Protein AF-A0A2P2IGP9-F1 (afdb_monomer)

Sequence (235 aa):
KHCANQIYVANHTSMIDFVLLQQVAPFAAIGQKHRGWVGWLQSNVFKSIGGIWFERAEAKDRSRTSEIIQKYIGKADEETNRLLVFPEGTCVNNRYCVQFKRGSFDIGATICPIAIKYNDIFVNAYWNSRERSFQRHIFDLMTSWALVANIYFLEPQEIRQGEDSIQFAQRVKDLICDAAEIQGVDWNGYLKYLRVKPRFVQHRQQVFAESILRGSSDARDDYYHYQCVIHPDQT

Foldseek 3Di:
DQDFQEEEEEAAQAPCVQVVVVVVFQEAEEAEQDDDPSNVCCVPPVVVSNYDYDYPVCVVVLVNVLVVVLVLSNPDDPPRHHYYYHQLNDHDFLAEGEQGHLSVLQNQGWYWYKAKHWDPVQPRRGDDVVPDPPVVSVVCQVPTPDTDMDMDTDDIDGADVPRDSRNRSVVSSVVNCVVRVHHYDHDRPCCVVDDDDVVVVVVVVVVVVVVVVVVVVPPPDDDDDDDDDDDDDDD

Structure (mmCIF, N/CA/C/O backbone):
data_AF-A0A2P2IGP9-F1
#
_entry.id   AF-A0A2P2IGP9-F1
#
loop_
_atom_site.group_PDB
_atom_site.id
_atom_site.type_symbol
_atom_site.label_atom_id
_atom_site.label_alt_id
_atom_site.label_comp_id
_atom_site.label_asym_id
_atom_site.label_entity_id
_atom_site.label_seq_id
_atom_site.pdbx_PDB_ins_code
_atom_site.Cartn_x
_atom_site.Cartn_y
_atom_site.Cartn_z
_atom_site.occupancy
_atom_site.B_iso_or_equiv
_atom_site.auth_seq_id
_atom_site.auth_comp_id
_atom_site.auth_asym_id
_atom_site.auth_atom_id
_atom_site.pdbx_PDB_model_num
ATOM 1 N N . LYS A 1 1 ? -20.177 4.783 4.023 1.00 49.78 1 LYS A N 1
ATOM 2 C CA . LYS A 1 1 ? -20.238 5.552 5.294 1.00 49.78 1 LYS A CA 1
ATOM 3 C C . LYS A 1 1 ? -18.900 5.379 6.007 1.00 49.78 1 LYS A C 1
ATOM 5 O O . LYS A 1 1 ? -18.324 4.311 5.858 1.00 49.78 1 LYS A O 1
ATOM 10 N N . HIS A 1 2 ? -18.358 6.415 6.652 1.00 63.25 2 HIS A N 1
ATOM 11 C CA . HIS A 1 2 ? -17.156 6.274 7.484 1.00 63.25 2 HIS A CA 1
ATOM 12 C C . HIS A 1 2 ? -17.561 5.513 8.749 1.00 63.25 2 HIS A C 1
ATOM 14 O O . HIS A 1 2 ? -18.482 5.948 9.434 1.00 63.25 2 HIS A O 1
ATOM 20 N N . CYS A 1 3 ? -16.967 4.348 8.993 1.00 67.06 3 CYS A N 1
ATOM 21 C CA . CYS A 1 3 ? -17.262 3.541 10.171 1.00 67.06 3 CYS A CA 1
ATOM 22 C C . CYS A 1 3 ? -16.027 3.519 11.068 1.00 67.06 3 CYS A C 1
ATOM 24 O O . CYS A 1 3 ? -14.900 3.445 10.575 1.00 67.06 3 CYS A O 1
ATOM 26 N N . ALA A 1 4 ? -16.246 3.568 12.380 1.00 73.44 4 ALA A N 1
ATOM 27 C CA . ALA A 1 4 ? -15.167 3.417 13.342 1.00 73.44 4 ALA A CA 1
ATOM 28 C C . ALA A 1 4 ? -14.498 2.037 13.216 1.00 73.44 4 ALA A C 1
ATOM 30 O O . ALA A 1 4 ? -15.111 1.086 12.730 1.00 73.44 4 ALA A O 1
ATOM 31 N N . ASN A 1 5 ? -13.245 1.935 13.671 1.00 84.88 5 ASN A N 1
ATOM 32 C CA . ASN A 1 5 ? -12.465 0.691 13.665 1.00 84.88 5 ASN A CA 1
ATOM 33 C C . ASN A 1 5 ? -12.156 0.103 12.265 1.00 84.88 5 ASN A C 1
ATOM 35 O O . ASN A 1 5 ? -12.051 -1.113 12.112 1.00 84.88 5 ASN A O 1
ATOM 39 N N . GLN A 1 6 ? -11.985 0.953 11.244 1.00 89.62 6 GLN A N 1
ATOM 40 C CA . GLN A 1 6 ? -11.587 0.533 9.893 1.00 89.62 6 GLN A CA 1
ATOM 41 C C . GLN A 1 6 ? -10.165 0.972 9.531 1.00 89.62 6 GLN A C 1
ATOM 43 O O . GLN A 1 6 ? -9.756 2.097 9.826 1.00 89.62 6 GLN A O 1
ATOM 48 N N . ILE A 1 7 ? -9.430 0.106 8.829 1.00 91.88 7 ILE A N 1
ATOM 49 C CA . ILE A 1 7 ? -8.115 0.416 8.251 1.00 91.88 7 ILE A CA 1
ATOM 50 C C . ILE A 1 7 ? -8.136 0.085 6.764 1.00 91.88 7 ILE A C 1
ATOM 52 O O . ILE A 1 7 ? -8.409 -1.047 6.377 1.00 91.88 7 ILE A O 1
ATOM 56 N N . TYR A 1 8 ? -7.794 1.056 5.926 1.00 93.56 8 TYR A N 1
ATOM 57 C CA . TYR A 1 8 ? -7.636 0.850 4.494 1.00 93.56 8 TYR A CA 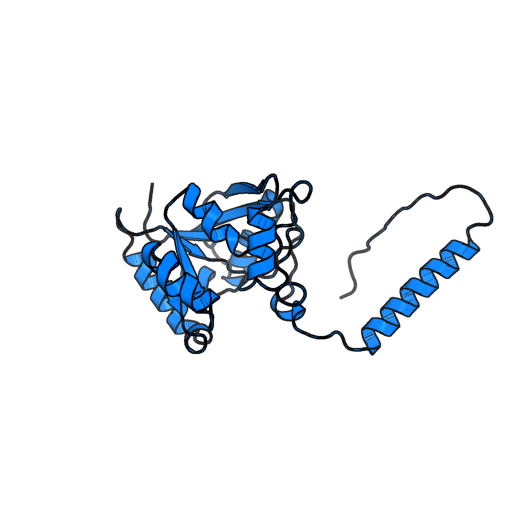1
ATOM 58 C C . TYR A 1 8 ? -6.223 0.366 4.204 1.00 93.56 8 TYR A C 1
ATOM 60 O O . TYR A 1 8 ? -5.245 0.926 4.701 1.00 93.56 8 TYR A O 1
ATOM 68 N N . VAL A 1 9 ? -6.118 -0.688 3.406 1.00 94.62 9 VAL A N 1
ATOM 69 C CA . VAL A 1 9 ? -4.851 -1.349 3.101 1.00 94.62 9 VAL A CA 1
ATOM 70 C C . VAL A 1 9 ? -4.676 -1.429 1.597 1.00 94.62 9 VAL A C 1
ATOM 72 O O . VAL A 1 9 ? -5.554 -1.955 0.927 1.00 94.62 9 VAL A O 1
ATOM 75 N N . ALA A 1 10 ? -3.545 -0.952 1.077 1.00 94.62 10 ALA A N 1
ATOM 76 C CA . ALA A 1 10 ? -3.253 -0.985 -0.355 1.00 94.62 10 ALA A CA 1
ATOM 77 C C . ALA A 1 10 ? -1.882 -1.594 -0.670 1.00 94.62 10 ALA A C 1
ATOM 79 O O . ALA A 1 10 ? -0.941 -1.445 0.119 1.00 94.62 10 ALA A O 1
ATOM 80 N N . ASN A 1 11 ? -1.748 -2.236 -1.837 1.00 93.50 11 ASN A N 1
ATOM 81 C CA . ASN A 1 11 ? -0.424 -2.532 -2.393 1.00 93.50 11 ASN A CA 1
ATOM 82 C C . ASN A 1 11 ? 0.314 -1.226 -2.726 1.00 93.50 11 ASN A C 1
ATOM 84 O O . ASN A 1 11 ? -0.311 -0.193 -2.976 1.00 93.50 11 ASN A O 1
ATOM 88 N N . HIS A 1 12 ? 1.647 -1.263 -2.696 1.00 89.62 12 HIS A N 1
ATOM 89 C CA . HIS A 1 12 ? 2.461 -0.053 -2.798 1.00 89.62 12 HIS A CA 1
ATOM 90 C C . HIS A 1 12 ? 3.452 -0.126 -3.954 1.00 89.62 12 HIS A C 1
ATOM 92 O O . HIS A 1 12 ? 4.496 -0.764 -3.851 1.00 89.62 12 HIS A O 1
ATOM 98 N N . THR A 1 13 ? 3.169 0.576 -5.047 1.00 84.56 13 THR A N 1
ATOM 99 C CA . THR A 1 13 ? 4.043 0.645 -6.221 1.00 84.56 13 THR A CA 1
ATOM 100 C C . THR A 1 13 ? 4.896 1.908 -6.267 1.00 84.56 13 THR A C 1
ATOM 102 O O . THR A 1 13 ? 6.045 1.872 -6.726 1.00 84.56 13 THR A O 1
ATOM 105 N N . SER A 1 14 ? 4.379 3.029 -5.768 1.00 80.81 14 SER A N 1
ATOM 106 C CA . SER A 1 14 ? 5.061 4.319 -5.843 1.00 80.81 14 SER A CA 1
ATOM 107 C C . SER A 1 14 ? 4.596 5.290 -4.767 1.00 80.81 14 SER A C 1
ATOM 109 O O . SER A 1 14 ? 3.492 5.207 -4.244 1.00 80.81 14 SER A O 1
ATOM 111 N N . MET A 1 15 ? 5.411 6.298 -4.460 1.00 74.94 15 MET A N 1
ATOM 112 C CA . MET A 1 15 ? 5.017 7.354 -3.515 1.00 74.94 15 MET A CA 1
ATOM 113 C C . MET A 1 15 ? 3.783 8.141 -3.991 1.00 74.94 15 MET A C 1
ATOM 115 O O . MET A 1 15 ? 3.115 8.769 -3.171 1.00 74.94 15 MET A O 1
ATOM 119 N N . ILE A 1 16 ? 3.478 8.111 -5.295 1.00 81.56 16 ILE A N 1
ATOM 120 C CA . ILE A 1 16 ? 2.283 8.751 -5.855 1.00 81.56 16 ILE A CA 1
ATOM 121 C C . ILE A 1 16 ? 0.990 7.985 -5.539 1.00 81.56 16 ILE A C 1
ATOM 123 O O . ILE A 1 16 ? -0.070 8.595 -5.605 1.00 81.56 16 ILE A O 1
ATOM 127 N N . ASP A 1 17 ? 1.055 6.719 -5.098 1.00 86.12 17 ASP A N 1
ATOM 128 C CA . ASP A 1 17 ? -0.127 5.933 -4.699 1.00 86.12 17 ASP A CA 1
ATOM 129 C C . ASP A 1 17 ? -0.962 6.682 -3.656 1.00 86.12 17 ASP A C 1
ATOM 131 O O . ASP A 1 17 ? -2.186 6.737 -3.738 1.00 86.12 17 ASP A O 1
ATOM 135 N N . PHE A 1 18 ? -0.287 7.325 -2.696 1.00 84.88 18 PHE A N 1
ATOM 136 C CA . PHE A 1 18 ? -0.950 8.151 -1.696 1.00 84.88 18 PHE A CA 1
ATOM 137 C C . PHE A 1 18 ? -1.697 9.320 -2.343 1.00 84.88 18 PHE A C 1
ATOM 139 O O . PHE A 1 18 ? -2.854 9.554 -2.021 1.00 84.88 18 PHE A O 1
ATOM 146 N N . VAL A 1 19 ? -1.061 10.031 -3.277 1.00 83.62 19 VAL A N 1
ATOM 147 C CA . VAL A 1 19 ? -1.669 11.175 -3.973 1.00 83.62 19 VAL A CA 1
ATOM 148 C C . VAL A 1 19 ? -2.866 10.733 -4.815 1.00 83.62 19 VAL A C 1
ATOM 150 O O . VAL A 1 19 ? -3.883 11.418 -4.809 1.00 83.62 19 VAL A O 1
ATOM 153 N N . LEU A 1 20 ? -2.775 9.583 -5.489 1.00 86.00 20 LEU A N 1
ATOM 154 C CA . LEU A 1 20 ? -3.879 9.017 -6.266 1.00 86.00 20 LEU A CA 1
ATOM 155 C C . LEU A 1 20 ? -5.085 8.697 -5.380 1.00 86.00 20 LEU A C 1
ATOM 157 O O . LEU A 1 20 ? -6.203 9.090 -5.698 1.00 86.00 20 LEU A O 1
ATOM 161 N N . LEU A 1 21 ? -4.867 8.045 -4.237 1.00 88.75 21 LEU A N 1
ATOM 162 C CA . LEU A 1 21 ? -5.959 7.703 -3.325 1.00 88.75 21 LEU A CA 1
ATOM 163 C C . LEU A 1 21 ? -6.612 8.940 -2.690 1.00 88.75 21 LEU A C 1
ATOM 165 O O . LEU A 1 21 ? -7.824 8.935 -2.474 1.00 88.75 21 LEU A O 1
ATOM 169 N N . GLN A 1 22 ? -5.856 10.023 -2.472 1.00 85.81 22 GLN A N 1
ATOM 170 C CA . GLN A 1 22 ? -6.408 11.295 -1.982 1.00 85.81 22 GLN A CA 1
ATOM 171 C C . GLN A 1 22 ? -7.405 11.949 -2.941 1.00 85.81 22 GLN A C 1
ATOM 173 O O . GLN A 1 22 ? -8.243 12.732 -2.502 1.00 85.81 22 GLN A O 1
ATOM 178 N N . GLN A 1 23 ? -7.341 11.641 -4.240 1.00 84.44 23 GLN A N 1
ATOM 179 C CA . GLN A 1 23 ? -8.322 12.145 -5.205 1.00 84.44 23 GLN A CA 1
ATOM 180 C C . GLN A 1 23 ? -9.696 11.487 -5.033 1.00 84.44 23 GLN A C 1
ATOM 182 O O . GLN A 1 23 ? -10.698 12.050 -5.467 1.00 84.44 23 GLN A O 1
ATOM 187 N N . VAL A 1 24 ? -9.749 10.310 -4.400 1.00 85.94 24 VAL A N 1
ATOM 188 C CA . VAL A 1 24 ? -10.990 9.559 -4.178 1.00 85.94 24 VAL A CA 1
ATOM 189 C C . VAL A 1 24 ? -11.594 9.879 -2.814 1.00 85.94 24 VAL A C 1
ATOM 191 O O . VAL A 1 24 ? -12.800 10.093 -2.703 1.00 85.94 24 VAL A O 1
ATOM 194 N N . ALA A 1 25 ? -10.774 9.900 -1.762 1.00 83.75 25 ALA A N 1
ATOM 195 C CA . ALA A 1 25 ? -11.222 10.199 -0.407 1.00 83.75 25 ALA A CA 1
ATOM 196 C C . ALA A 1 25 ? -10.074 10.751 0.452 1.00 83.75 25 ALA A C 1
ATOM 198 O O . ALA A 1 25 ? -8.918 10.403 0.214 1.00 83.75 25 ALA A O 1
ATOM 199 N N . PRO A 1 26 ? -10.374 11.551 1.492 1.00 85.31 26 PRO A N 1
ATOM 200 C CA . PRO A 1 26 ? -9.355 12.027 2.414 1.00 85.31 26 PRO A CA 1
ATOM 201 C C . PRO A 1 26 ? -8.829 10.874 3.278 1.00 85.31 26 PRO A C 1
ATOM 203 O O . PRO A 1 26 ? -9.564 10.284 4.083 1.00 85.31 26 PRO A O 1
ATOM 206 N N . PHE A 1 27 ? -7.542 10.566 3.116 1.00 87.31 27 PHE A N 1
ATOM 207 C CA . PHE A 1 27 ? -6.840 9.540 3.887 1.00 87.31 27 PHE A CA 1
ATOM 208 C C . PHE A 1 27 ? -5.776 10.143 4.811 1.00 87.31 27 PHE A C 1
ATOM 210 O O . PHE A 1 27 ? -5.046 11.058 4.447 1.00 87.31 27 PHE A O 1
ATOM 217 N N . ALA A 1 28 ? -5.618 9.580 6.000 1.00 86.75 28 ALA A N 1
ATOM 218 C CA . ALA A 1 28 ? -4.424 9.738 6.813 1.00 86.75 28 ALA A CA 1
ATOM 219 C C . ALA A 1 28 ? -3.501 8.553 6.533 1.00 86.75 28 ALA A C 1
ATOM 221 O O . ALA A 1 28 ? -3.891 7.410 6.747 1.00 86.75 28 ALA A O 1
ATOM 222 N N . ALA A 1 29 ? -2.283 8.796 6.053 1.00 82.62 29 ALA A N 1
ATOM 223 C CA . ALA A 1 29 ? -1.303 7.727 5.869 1.00 82.62 29 ALA A CA 1
ATOM 224 C C . ALA A 1 29 ? -0.333 7.644 7.044 1.00 82.62 29 ALA A C 1
ATOM 226 O O . ALA A 1 29 ? 0.098 8.666 7.581 1.00 82.62 29 ALA A O 1
ATOM 227 N N . ILE A 1 30 ? 0.060 6.417 7.381 1.00 78.00 30 ILE A N 1
ATOM 228 C CA . ILE A 1 30 ? 1.183 6.154 8.278 1.00 78.00 30 ILE A CA 1
ATOM 229 C C . ILE A 1 30 ? 2.448 5.963 7.457 1.00 78.00 30 ILE A C 1
ATOM 231 O O . ILE A 1 30 ? 2.508 5.112 6.571 1.00 78.00 30 ILE A O 1
ATOM 235 N N . GLY A 1 31 ? 3.484 6.732 7.782 1.00 73.12 31 GLY A N 1
ATOM 236 C CA . GLY A 1 31 ? 4.757 6.633 7.087 1.00 73.12 31 GLY A CA 1
ATOM 237 C C . GLY A 1 31 ? 5.951 6.950 7.967 1.00 73.12 31 GLY A C 1
ATOM 238 O O . GLY A 1 31 ? 5.866 7.668 8.964 1.00 73.12 31 GLY A O 1
ATOM 239 N N . GLN A 1 32 ? 7.106 6.426 7.569 1.00 71.81 32 GLN A N 1
ATOM 240 C CA . GLN A 1 32 ? 8.368 6.801 8.185 1.00 71.81 32 GLN A CA 1
ATOM 241 C C . GLN A 1 32 ? 8.792 8.181 7.669 1.00 71.81 32 GLN A C 1
ATOM 243 O O . GLN A 1 32 ? 8.788 8.437 6.464 1.00 71.81 32 GLN A O 1
ATOM 248 N N . LYS A 1 33 ? 9.220 9.068 8.566 1.00 69.06 33 LYS A N 1
ATOM 249 C CA . LYS A 1 33 ? 9.789 10.360 8.190 1.00 69.06 33 LYS A CA 1
ATOM 250 C C . LYS A 1 33 ? 11.099 10.142 7.433 1.00 69.06 33 LYS A C 1
ATOM 252 O O . LYS A 1 33 ? 12.030 9.489 7.927 1.00 69.06 33 LYS A O 1
ATOM 257 N N . HIS A 1 34 ? 11.180 10.692 6.226 1.00 68.75 34 HIS A N 1
ATOM 258 C CA . HIS A 1 34 ? 12.409 10.697 5.441 1.00 68.75 34 HIS A CA 1
ATOM 259 C C . HIS A 1 34 ? 13.263 11.917 5.814 1.00 68.75 34 HIS A C 1
ATOM 261 O O . HIS A 1 34 ? 12.749 12.954 6.224 1.00 68.75 34 HIS A O 1
ATOM 267 N N . ARG A 1 35 ? 14.592 11.802 5.697 1.00 64.94 35 ARG A N 1
ATOM 268 C CA . ARG A 1 35 ? 15.508 12.948 5.858 1.00 64.94 35 ARG A CA 1
ATOM 269 C C . ARG A 1 35 ? 15.748 13.619 4.502 1.00 64.94 35 ARG A C 1
ATOM 271 O O . ARG A 1 35 ? 15.587 12.990 3.458 1.00 64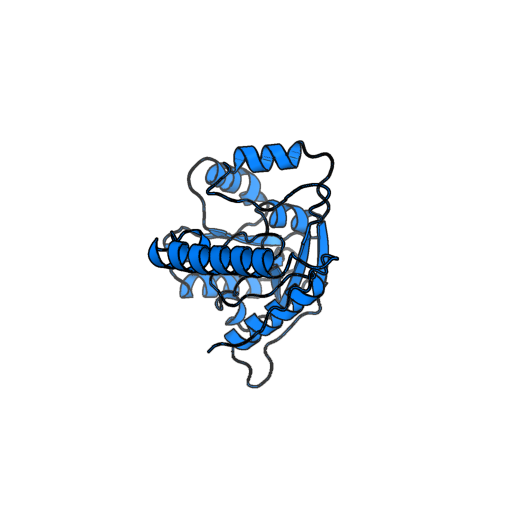.94 35 ARG A O 1
ATOM 278 N N . GLY A 1 36 ? 16.166 14.881 4.526 1.00 71.62 36 GLY A N 1
ATOM 279 C CA . GLY A 1 36 ? 16.431 15.667 3.319 1.00 71.62 36 GLY A CA 1
ATOM 280 C C . GLY A 1 36 ? 15.159 16.246 2.697 1.00 71.62 36 GLY A C 1
ATOM 281 O O . GLY A 1 36 ? 14.149 16.424 3.376 1.00 71.62 36 GLY A O 1
ATOM 282 N N . TRP A 1 37 ? 15.206 16.542 1.399 1.00 66.00 37 TRP A N 1
ATOM 283 C CA . TRP A 1 37 ? 14.137 17.263 0.700 1.00 66.00 37 TRP A CA 1
ATOM 284 C C . TRP A 1 37 ? 12.785 16.521 0.696 1.00 66.00 37 TRP A C 1
ATOM 286 O O . TRP A 1 37 ? 11.742 17.161 0.754 1.00 66.00 37 TRP A O 1
ATOM 296 N N . VAL A 1 38 ? 12.784 15.180 0.712 1.00 68.19 38 VAL A N 1
ATOM 297 C CA . VAL A 1 38 ? 11.553 14.374 0.852 1.00 68.19 38 VAL A CA 1
ATOM 298 C C . VAL A 1 38 ? 10.907 14.606 2.216 1.00 68.19 38 VAL A C 1
ATOM 300 O O . VAL A 1 38 ? 9.696 14.762 2.306 1.00 68.19 38 VAL A O 1
ATOM 303 N N . GLY A 1 39 ? 11.719 14.710 3.271 1.00 70.19 39 GLY A N 1
ATOM 304 C CA . GLY A 1 39 ? 11.251 15.085 4.604 1.00 70.19 39 GLY A CA 1
ATOM 305 C C . GLY A 1 39 ? 10.709 16.510 4.665 1.00 70.19 39 GLY A C 1
ATOM 306 O O . GLY A 1 39 ? 9.741 16.767 5.378 1.00 70.19 39 GLY A O 1
ATOM 307 N N . TRP A 1 40 ? 11.300 17.432 3.899 1.00 71.94 40 TRP A N 1
ATOM 308 C CA . TRP A 1 40 ? 10.788 18.797 3.749 1.00 71.94 40 TRP A CA 1
ATOM 309 C C . TRP A 1 40 ? 9.432 18.810 3.029 1.00 71.94 40 TRP A C 1
ATOM 311 O O . TRP A 1 40 ? 8.498 19.437 3.522 1.00 71.94 40 TRP A O 1
ATOM 321 N N . LEU A 1 41 ? 9.280 18.052 1.936 1.00 68.31 41 LEU A N 1
ATOM 322 C CA . LEU A 1 41 ? 8.005 17.899 1.228 1.00 68.31 41 LEU A CA 1
ATOM 323 C C . LEU A 1 41 ? 6.945 17.267 2.143 1.00 68.31 41 LEU A C 1
ATOM 325 O O . LEU A 1 41 ? 5.827 17.762 2.234 1.00 68.31 41 LEU A O 1
ATOM 329 N N . GLN A 1 42 ? 7.318 16.236 2.907 1.00 70.06 42 GLN A N 1
ATOM 330 C CA . GLN A 1 42 ? 6.454 15.632 3.925 1.00 70.06 42 GLN A CA 1
ATOM 331 C C . GLN A 1 42 ? 6.016 16.615 5.003 1.00 70.06 42 GLN A C 1
ATOM 333 O O . GLN A 1 42 ? 4.843 16.649 5.367 1.00 70.06 42 GLN A O 1
ATOM 338 N N . SER A 1 43 ? 6.938 17.441 5.487 1.00 67.06 43 SER A N 1
ATOM 339 C CA . SER A 1 43 ? 6.661 18.356 6.593 1.00 67.06 43 SER A CA 1
ATOM 340 C C . SER A 1 43 ? 5.845 19.581 6.174 1.00 67.06 43 SER A C 1
ATOM 342 O O . SER A 1 43 ? 5.139 20.125 7.018 1.00 67.06 43 SER A O 1
ATOM 344 N N . ASN A 1 44 ? 5.924 20.007 4.908 1.00 65.06 44 ASN A N 1
ATOM 345 C CA . ASN A 1 44 ? 5.245 21.214 4.421 1.00 65.06 44 ASN A CA 1
ATOM 346 C C . ASN A 1 44 ? 3.999 20.928 3.574 1.00 65.06 44 ASN A C 1
ATOM 348 O O . ASN A 1 44 ? 3.051 21.700 3.630 1.00 65.06 44 ASN A O 1
ATOM 352 N N . VAL A 1 45 ? 3.982 19.833 2.809 1.00 64.12 45 VAL A N 1
ATOM 353 C CA . VAL A 1 45 ? 2.860 19.478 1.923 1.00 64.12 45 VAL A CA 1
ATOM 354 C C . VAL A 1 45 ? 1.989 18.409 2.571 1.00 64.12 45 VAL A C 1
ATOM 356 O O . VAL A 1 45 ? 0.785 18.593 2.712 1.00 64.12 45 VAL A O 1
ATOM 359 N N . PHE A 1 46 ? 2.585 17.312 3.048 1.00 63.75 46 PHE A N 1
ATOM 360 C CA . PHE A 1 46 ? 1.806 16.190 3.589 1.00 63.75 46 PHE A CA 1
ATOM 361 C C . PHE A 1 46 ? 1.321 16.381 5.035 1.00 63.75 46 PHE A C 1
ATOM 363 O O . PHE A 1 46 ? 0.458 15.632 5.496 1.00 63.75 46 PHE A O 1
ATOM 370 N N . LYS A 1 47 ? 1.815 17.400 5.748 1.00 63.22 47 LYS A N 1
ATOM 371 C CA . LYS A 1 47 ? 1.329 17.753 7.092 1.00 63.22 47 LYS A CA 1
ATOM 372 C C . LYS A 1 47 ? -0.114 18.269 7.066 1.00 63.22 47 LYS A C 1
ATOM 374 O O . LYS A 1 47 ? -0.869 17.983 7.987 1.00 63.22 47 LYS A O 1
ATOM 379 N N . SER A 1 48 ? -0.512 18.937 5.984 1.00 60.31 48 SER A N 1
ATOM 380 C CA . SER A 1 48 ? -1.881 19.429 5.775 1.00 60.31 48 SER A CA 1
ATOM 381 C C . SER A 1 48 ? -2.863 18.331 5.348 1.00 60.31 48 SER A C 1
ATOM 383 O O . SER A 1 48 ? -4.066 18.552 5.364 1.00 60.31 48 SER A O 1
ATOM 385 N N . ILE A 1 49 ? -2.360 17.147 4.979 1.00 61.91 49 ILE A N 1
ATOM 386 C CA . ILE A 1 49 ? -3.151 16.026 4.439 1.00 61.91 49 ILE A CA 1
ATOM 387 C C . ILE A 1 49 ? -3.452 14.984 5.548 1.00 61.91 49 ILE A C 1
ATOM 389 O O . ILE A 1 49 ? -4.045 13.939 5.313 1.00 61.91 49 ILE A O 1
ATOM 393 N N . GLY A 1 50 ? -3.067 15.263 6.801 1.00 63.78 50 GLY A N 1
ATOM 394 C CA . GLY A 1 50 ? -3.360 14.390 7.946 1.00 63.78 50 GLY A CA 1
ATOM 395 C C . GLY A 1 50 ? -2.443 13.168 8.067 1.00 63.78 50 GLY A C 1
ATOM 396 O O . GLY A 1 50 ? -2.825 12.174 8.676 1.00 63.78 50 GLY A O 1
ATOM 397 N N . GLY A 1 51 ? -1.236 13.210 7.492 1.00 68.12 51 GLY A N 1
ATOM 398 C CA . GLY A 1 51 ? -0.264 12.120 7.623 1.00 68.12 51 GLY A CA 1
ATOM 399 C C . GLY A 1 51 ? 0.256 11.952 9.058 1.00 68.12 51 GLY A C 1
ATOM 400 O O . GLY A 1 51 ? 0.696 12.918 9.686 1.00 68.12 51 GLY A O 1
ATOM 401 N N . ILE A 1 52 ? 0.257 10.714 9.552 1.00 71.31 52 ILE A N 1
ATOM 402 C CA . ILE A 1 52 ? 0.854 10.321 10.832 1.00 71.31 52 ILE A CA 1
ATOM 403 C C . ILE A 1 52 ? 2.289 9.860 10.545 1.00 71.31 52 ILE A C 1
ATOM 405 O O . ILE A 1 52 ? 2.528 8.777 10.005 1.00 71.31 52 ILE A O 1
ATOM 409 N N . TRP A 1 53 ? 3.263 10.705 10.880 1.00 69.81 53 TRP A N 1
ATOM 410 C CA . TRP A 1 53 ? 4.672 10.469 10.556 1.00 69.81 53 TRP A CA 1
ATOM 411 C C . TRP A 1 53 ? 5.453 9.985 11.773 1.00 69.81 53 TRP A C 1
ATOM 413 O O . TRP A 1 53 ? 5.523 10.682 12.781 1.00 69.81 53 TRP A O 1
ATOM 423 N N . PHE A 1 54 ? 6.104 8.832 11.640 1.00 64.12 54 PHE A N 1
ATOM 424 C CA . PHE A 1 54 ? 6.942 8.242 12.684 1.00 64.12 54 PHE A CA 1
ATOM 425 C C . PHE A 1 54 ? 8.420 8.506 12.423 1.00 64.12 54 PHE A C 1
ATOM 427 O O . PHE A 1 54 ? 8.887 8.462 11.277 1.00 64.12 54 PHE A O 1
ATOM 434 N N . GLU A 1 55 ? 9.202 8.721 13.477 1.00 62.19 55 GLU A N 1
ATOM 435 C CA . GLU A 1 55 ? 10.654 8.735 13.330 1.00 62.19 55 GLU A CA 1
ATOM 436 C C . GLU A 1 55 ? 11.202 7.335 13.039 1.00 62.19 55 GLU A C 1
ATOM 438 O O . GLU A 1 55 ? 10.634 6.321 13.428 1.00 62.19 55 GLU A O 1
ATOM 443 N N . ARG A 1 56 ? 12.361 7.250 12.375 1.00 57.12 56 ARG A N 1
ATOM 444 C CA . ARG A 1 56 ? 12.988 5.961 12.024 1.00 57.12 56 ARG A CA 1
ATOM 445 C C . ARG A 1 56 ? 13.311 5.088 13.245 1.00 57.12 56 ARG A C 1
ATOM 447 O O . ARG A 1 56 ? 13.392 3.870 13.105 1.00 57.12 56 ARG A O 1
ATOM 454 N N . ALA A 1 57 ? 13.536 5.707 14.405 1.00 54.56 57 ALA A N 1
ATOM 455 C CA . ALA A 1 57 ? 13.740 5.011 15.673 1.00 54.56 57 ALA A CA 1
ATOM 456 C C . ALA A 1 57 ? 12.422 4.433 16.214 1.00 54.56 57 ALA A C 1
ATOM 458 O O . ALA A 1 57 ? 12.385 3.263 16.579 1.00 54.56 57 ALA A O 1
ATOM 459 N N . GLU A 1 58 ? 11.337 5.209 16.168 1.00 54.06 58 GLU A N 1
ATOM 460 C CA . GLU A 1 58 ? 9.997 4.786 16.596 1.00 54.06 58 GLU A CA 1
ATOM 461 C C . GLU A 1 58 ? 9.367 3.771 15.635 1.00 54.06 58 GLU A C 1
ATOM 463 O O . GLU A 1 58 ? 8.683 2.858 16.071 1.00 54.06 58 GLU A O 1
ATOM 468 N N . ALA A 1 59 ? 9.665 3.845 14.334 1.00 56.81 59 ALA A N 1
ATOM 469 C CA . ALA A 1 59 ? 9.189 2.886 13.335 1.00 56.81 59 ALA A CA 1
ATOM 470 C C . ALA A 1 59 ? 9.736 1.458 13.544 1.00 56.81 59 ALA A C 1
ATOM 472 O O . ALA A 1 59 ? 9.222 0.501 12.964 1.00 56.81 59 ALA A O 1
ATOM 473 N N . LYS A 1 60 ? 10.794 1.292 14.353 1.00 61.41 60 LYS A N 1
ATOM 474 C CA . LYS A 1 60 ? 11.262 -0.032 14.795 1.00 61.41 60 LYS A CA 1
ATOM 475 C C . LYS A 1 60 ? 10.445 -0.573 15.971 1.00 61.41 60 LYS A C 1
ATOM 477 O O . LYS A 1 60 ? 10.407 -1.789 16.154 1.00 61.41 60 LYS A O 1
ATOM 482 N N . ASP A 1 61 ? 9.800 0.305 16.732 1.00 64.56 61 ASP A N 1
ATOM 483 C CA . ASP A 1 61 ? 8.942 -0.034 17.860 1.00 64.56 61 ASP A CA 1
ATOM 484 C C . ASP A 1 61 ? 7.523 -0.347 17.358 1.00 64.56 61 ASP A C 1
ATOM 486 O O . ASP A 1 61 ? 6.659 0.518 17.171 1.00 64.56 61 ASP A O 1
ATOM 490 N N . ARG A 1 62 ? 7.308 -1.635 17.071 1.00 66.06 62 ARG A N 1
ATOM 491 C CA . ARG A 1 62 ? 6.041 -2.149 16.532 1.00 66.06 62 ARG A CA 1
ATOM 492 C C . ARG A 1 62 ? 4.879 -1.911 17.497 1.00 66.06 62 ARG A C 1
ATOM 494 O O . ARG A 1 62 ? 3.807 -1.523 17.049 1.00 66.06 62 ARG A O 1
ATOM 501 N N . SER A 1 63 ? 5.117 -2.090 18.795 1.00 70.31 63 SER A N 1
ATOM 502 C CA . SER A 1 63 ? 4.153 -1.882 19.884 1.00 70.31 63 SER A CA 1
ATOM 503 C C . SER A 1 63 ? 3.580 -0.468 19.858 1.00 70.31 63 SER A C 1
ATOM 505 O O . SER A 1 63 ? 2.367 -0.281 19.788 1.00 70.31 63 SER A O 1
ATOM 507 N N . ARG A 1 64 ? 4.459 0.535 19.796 1.00 73.88 64 ARG A N 1
ATOM 508 C CA . ARG A 1 64 ? 4.058 1.945 19.785 1.00 73.88 64 ARG A CA 1
ATOM 509 C C . ARG A 1 64 ? 3.271 2.334 18.533 1.00 73.88 64 ARG A C 1
ATOM 511 O O . ARG A 1 64 ? 2.329 3.121 18.611 1.00 73.88 64 ARG A O 1
ATOM 518 N N . THR A 1 65 ? 3.630 1.766 17.381 1.00 74.06 65 THR A N 1
ATOM 519 C CA . THR A 1 65 ? 2.899 1.989 16.123 1.00 74.06 65 THR A CA 1
ATOM 520 C C . THR A 1 65 ? 1.478 1.422 16.206 1.00 74.06 65 THR A C 1
ATOM 522 O O . THR A 1 65 ? 0.526 2.117 15.854 1.00 74.06 65 THR A O 1
ATOM 525 N N . SER A 1 66 ? 1.318 0.202 16.732 1.00 78.94 66 SER A N 1
ATOM 526 C CA . SER A 1 66 ? 0.005 -0.427 16.921 1.00 78.94 66 SER A CA 1
ATOM 527 C C . SER A 1 66 ? -0.879 0.345 17.903 1.00 78.94 66 SER A C 1
ATOM 529 O O . SER A 1 66 ? -2.055 0.553 17.618 1.00 78.94 66 SER A O 1
ATOM 531 N N . GLU A 1 67 ? -0.323 0.845 19.011 1.00 81.31 67 GLU A N 1
ATOM 532 C CA . GLU A 1 67 ? -1.069 1.681 19.964 1.00 81.31 67 GLU A CA 1
ATOM 533 C C . GLU A 1 67 ? -1.579 2.983 19.336 1.00 81.31 67 GLU A C 1
ATOM 535 O O . GLU A 1 67 ? -2.699 3.417 19.610 1.00 81.31 67 GLU A O 1
ATOM 540 N N . ILE A 1 68 ? -0.764 3.631 18.501 1.00 79.94 68 ILE A N 1
ATOM 541 C CA . ILE A 1 68 ? -1.159 4.869 17.819 1.00 79.94 68 ILE A CA 1
ATOM 542 C C . ILE A 1 68 ? -2.255 4.588 16.797 1.00 79.94 68 ILE A C 1
ATOM 544 O O . ILE A 1 68 ? -3.227 5.340 16.745 1.00 79.94 68 ILE A O 1
ATOM 548 N N . ILE A 1 69 ? -2.141 3.494 16.041 1.00 83.19 69 ILE A N 1
ATOM 549 C CA . ILE A 1 69 ? -3.195 3.057 15.122 1.00 83.19 69 ILE A CA 1
ATOM 550 C C . ILE A 1 69 ? -4.495 2.806 15.889 1.00 83.19 69 ILE A C 1
ATOM 552 O O . ILE A 1 69 ? -5.518 3.371 15.516 1.00 83.19 69 ILE A O 1
ATOM 556 N N . GLN A 1 70 ? -4.455 2.041 16.986 1.00 84.81 70 GLN A N 1
ATOM 557 C CA . GLN A 1 70 ? -5.625 1.766 17.832 1.00 84.81 70 GLN A CA 1
ATOM 558 C C . GLN A 1 70 ? -6.277 3.047 18.358 1.00 84.81 70 GLN A C 1
ATOM 560 O O . GLN A 1 70 ? -7.491 3.224 18.261 1.00 84.81 70 GLN A O 1
ATOM 565 N N . LYS A 1 71 ? -5.471 3.981 18.874 1.00 83.50 71 LYS A N 1
ATOM 566 C CA . LYS A 1 71 ? -5.964 5.282 19.347 1.00 83.50 71 LYS A CA 1
ATOM 567 C C . LYS A 1 71 ? -6.562 6.120 18.220 1.00 83.50 71 LYS A C 1
ATOM 569 O O . LYS A 1 71 ? -7.487 6.880 18.482 1.00 83.50 71 LYS A O 1
ATOM 574 N N . TYR A 1 72 ? -6.030 6.021 17.003 1.00 83.50 72 TYR A N 1
ATOM 575 C CA . TYR A 1 72 ? -6.524 6.764 15.848 1.00 83.50 72 TYR A CA 1
ATOM 576 C C . TYR A 1 72 ? -7.867 6.213 15.361 1.00 83.50 72 TYR A C 1
ATOM 578 O O . TYR A 1 72 ? -8.839 6.956 15.275 1.00 83.50 72 TYR A O 1
ATOM 586 N N . ILE A 1 73 ? -7.958 4.901 15.129 1.00 83.44 73 ILE A N 1
ATOM 587 C CA . ILE A 1 73 ? -9.189 4.260 14.639 1.00 83.44 73 ILE A CA 1
ATOM 588 C C . ILE A 1 73 ? -10.319 4.269 15.677 1.00 83.44 73 ILE A C 1
ATOM 590 O O . ILE A 1 73 ? -11.490 4.260 15.303 1.00 83.44 73 ILE A O 1
ATOM 594 N N . GLY A 1 74 ? -9.981 4.309 16.972 1.00 78.62 74 GLY A N 1
ATOM 595 C CA . GLY A 1 74 ? -10.947 4.426 18.067 1.00 78.62 74 GLY A CA 1
ATOM 596 C C . GLY A 1 74 ? -11.533 5.831 18.237 1.00 78.62 74 GLY A C 1
ATOM 597 O O . GLY A 1 74 ? -12.539 5.988 18.920 1.00 78.62 74 GLY A O 1
ATOM 598 N N . LYS A 1 75 ? -10.925 6.849 17.614 1.00 72.38 75 LYS A N 1
ATOM 599 C CA . LYS A 1 75 ? -11.406 8.241 17.603 1.00 72.38 75 LYS A CA 1
ATOM 600 C C . LYS A 1 75 ? -12.181 8.606 16.339 1.00 72.38 75 LYS A C 1
ATOM 602 O O . LYS A 1 75 ? -12.502 9.771 16.166 1.00 72.38 75 LYS A O 1
ATOM 607 N N . ALA A 1 76 ? -12.437 7.641 15.459 1.00 65.00 76 ALA A N 1
ATOM 608 C CA . ALA A 1 76 ? -13.059 7.882 14.166 1.00 65.00 76 ALA A CA 1
ATOM 609 C C . ALA A 1 76 ? -14.466 8.495 14.317 1.00 65.00 76 ALA A C 1
ATOM 611 O O . ALA A 1 76 ? -15.447 7.788 14.542 1.00 65.00 76 ALA A O 1
ATOM 612 N N . ASP A 1 77 ? -14.536 9.816 14.183 1.00 66.75 77 ASP A N 1
ATOM 613 C CA . ASP A 1 77 ? -15.745 10.611 13.981 1.00 66.75 77 ASP A CA 1
ATOM 614 C C . ASP A 1 77 ? -15.926 10.926 12.480 1.00 66.75 77 ASP A C 1
ATOM 616 O O . ASP A 1 77 ? -15.206 10.399 11.625 1.00 66.75 77 ASP A O 1
ATOM 620 N N . GLU A 1 78 ? -16.926 11.735 12.122 1.00 62.66 78 GLU A N 1
ATOM 621 C CA . GLU A 1 78 ? -17.134 12.148 10.724 1.00 62.66 78 GLU A CA 1
ATOM 622 C C . GLU A 1 78 ? -16.029 13.085 10.197 1.00 62.66 78 GLU A C 1
ATOM 624 O O . GLU A 1 78 ? -15.853 13.178 8.982 1.00 62.66 78 GLU A O 1
ATOM 629 N N . GLU A 1 79 ? -15.262 13.732 11.081 1.00 66.56 79 GLU A N 1
ATOM 630 C CA . GLU A 1 79 ? -14.202 14.689 10.727 1.00 66.56 79 GLU A CA 1
ATOM 631 C C . GLU A 1 79 ? -12.808 14.042 10.617 1.00 66.56 79 GLU A C 1
ATOM 633 O O . GLU A 1 79 ? -11.895 14.603 10.007 1.00 66.56 79 GLU A O 1
ATOM 638 N N . THR A 1 80 ? -12.627 12.843 11.172 1.00 76.62 80 THR A N 1
ATOM 639 C CA . THR A 1 80 ? -11.361 12.111 11.141 1.00 76.62 80 THR A CA 1
ATOM 640 C C . THR A 1 80 ? -11.142 11.454 9.778 1.00 76.62 80 THR A C 1
ATOM 642 O O . THR A 1 80 ? -11.975 10.696 9.280 1.00 76.62 80 THR A O 1
ATOM 645 N N . ASN A 1 81 ? -9.974 11.697 9.178 1.00 82.75 81 ASN A N 1
ATOM 646 C CA . ASN A 1 81 ? -9.586 11.062 7.918 1.00 82.75 81 ASN A CA 1
ATOM 647 C C . ASN A 1 81 ? -9.484 9.533 8.054 1.00 82.75 81 ASN A C 1
ATOM 649 O O . ASN A 1 81 ? -9.089 8.990 9.085 1.00 82.75 81 ASN A O 1
ATOM 653 N N . ARG A 1 82 ? -9.760 8.818 6.960 1.00 87.88 82 ARG A N 1
ATOM 654 C CA . ARG A 1 82 ? -9.643 7.352 6.917 1.00 87.88 82 ARG A CA 1
ATOM 655 C C . ARG A 1 82 ? -8.187 6.933 7.050 1.00 87.88 82 ARG A C 1
ATOM 657 O O . ARG A 1 82 ? -7.342 7.450 6.325 1.00 87.88 82 ARG A O 1
ATOM 664 N N . LEU A 1 83 ? -7.880 5.961 7.902 1.00 89.44 83 LEU A N 1
ATOM 665 C CA . LEU A 1 83 ? -6.509 5.471 8.020 1.00 89.44 83 LEU A CA 1
ATOM 666 C C . LEU A 1 83 ? -6.128 4.601 6.815 1.00 89.44 83 LEU A C 1
ATOM 668 O O . LEU A 1 83 ? -6.781 3.594 6.559 1.00 89.44 83 LEU A O 1
ATOM 672 N N . LEU A 1 84 ? -5.048 4.959 6.123 1.00 90.81 84 LEU A N 1
ATOM 673 C CA . LEU A 1 84 ? -4.452 4.218 5.014 1.00 90.81 84 LEU A CA 1
ATOM 674 C C . LEU A 1 84 ? -3.076 3.674 5.410 1.00 90.81 84 LEU A C 1
ATOM 676 O O . LEU A 1 84 ? -2.196 4.408 5.873 1.00 90.81 84 LEU A O 1
ATOM 680 N N . VAL A 1 85 ? -2.873 2.381 5.180 1.00 90.88 85 VAL A N 1
ATOM 681 C CA . VAL A 1 85 ? -1.628 1.673 5.467 1.00 90.88 85 VAL A CA 1
ATOM 682 C C . VAL A 1 85 ? -1.157 0.930 4.222 1.00 90.88 85 VAL A C 1
ATOM 684 O O . VAL A 1 85 ? -1.921 0.231 3.564 1.00 90.88 85 VAL A O 1
ATOM 687 N N . PHE A 1 86 ? 0.138 1.040 3.936 1.00 91.44 86 PHE A N 1
ATOM 688 C CA . PHE A 1 86 ? 0.823 0.253 2.914 1.00 91.44 86 PHE A CA 1
ATOM 689 C C . PHE A 1 86 ? 1.635 -0.856 3.603 1.00 91.44 86 PHE A C 1
ATOM 691 O O . PHE A 1 86 ? 2.795 -0.636 3.975 1.00 91.44 86 PHE A O 1
ATOM 698 N N . PRO A 1 87 ? 1.051 -2.044 3.841 1.00 89.56 87 PRO A N 1
ATOM 699 C CA . PRO A 1 87 ? 1.641 -3.071 4.697 1.00 89.56 87 PRO A CA 1
ATOM 700 C C . PRO A 1 87 ? 2.889 -3.725 4.100 1.00 89.56 87 PRO A C 1
ATOM 702 O O . PRO A 1 87 ? 3.588 -4.431 4.820 1.00 89.56 87 PRO A O 1
ATOM 705 N N . GLU A 1 88 ? 3.219 -3.492 2.828 1.00 85.06 88 GLU A N 1
ATOM 706 C CA . GLU A 1 88 ? 4.496 -3.910 2.234 1.00 85.06 88 GLU A CA 1
ATOM 707 C C . GLU A 1 88 ? 5.700 -3.235 2.920 1.00 85.06 88 GLU A C 1
ATOM 709 O O . GLU A 1 88 ? 6.785 -3.817 3.039 1.00 85.06 88 GLU A O 1
ATOM 714 N N . GLY A 1 89 ? 5.518 -1.996 3.397 1.00 74.94 89 GLY A N 1
ATOM 715 C CA . GLY A 1 89 ? 6.566 -1.183 4.025 1.00 74.94 89 GLY A CA 1
ATOM 716 C C . GLY A 1 89 ? 7.651 -0.682 3.060 1.00 74.94 89 GLY A C 1
ATOM 717 O O . GLY A 1 89 ? 8.642 -0.088 3.487 1.00 74.94 89 GLY A O 1
ATOM 718 N N . THR A 1 90 ? 7.501 -0.924 1.758 1.00 75.00 90 THR A N 1
ATOM 719 C CA . THR A 1 90 ? 8.374 -0.418 0.696 1.00 75.00 90 THR A CA 1
ATOM 720 C C . THR A 1 90 ? 7.617 -0.403 -0.628 1.00 75.00 90 THR A C 1
ATOM 722 O O . THR A 1 90 ? 6.679 -1.171 -0.783 1.00 75.00 90 THR A O 1
ATOM 725 N N . CYS A 1 91 ? 8.030 0.433 -1.582 1.00 79.81 91 CYS A N 1
ATOM 726 C CA . CYS A 1 91 ? 7.483 0.375 -2.937 1.00 79.81 91 CYS A CA 1
ATOM 727 C C . CYS A 1 91 ? 7.988 -0.887 -3.654 1.00 79.81 91 CYS A C 1
ATOM 729 O O . CYS A 1 91 ? 9.201 -1.131 -3.689 1.00 79.81 91 CYS A O 1
ATOM 731 N N . VAL A 1 92 ? 7.103 -1.669 -4.250 1.00 78.75 92 VAL A N 1
ATOM 732 C CA . VAL A 1 92 ? 7.416 -2.834 -5.087 1.00 78.75 92 VAL A CA 1
ATOM 733 C C . VAL A 1 92 ? 6.987 -2.545 -6.520 1.00 78.75 92 VAL A C 1
ATOM 735 O O . VAL A 1 92 ? 6.268 -1.595 -6.789 1.00 78.75 92 VAL A O 1
ATOM 738 N N . ASN A 1 93 ? 7.517 -3.273 -7.494 1.00 81.38 93 ASN A N 1
ATOM 739 C CA . ASN A 1 93 ? 7.104 -3.048 -8.874 1.00 81.38 93 ASN A CA 1
ATOM 740 C C . ASN A 1 93 ? 5.629 -3.437 -9.093 1.00 81.38 93 ASN A C 1
ATOM 742 O O . ASN A 1 93 ? 5.050 -4.208 -8.338 1.00 81.38 93 ASN A O 1
ATOM 746 N N . ASN A 1 94 ? 5.045 -2.951 -10.183 1.00 86.00 94 ASN A N 1
ATOM 747 C CA . ASN A 1 94 ? 3.644 -3.167 -10.566 1.00 86.00 94 ASN A CA 1
ATOM 748 C C . ASN A 1 94 ? 3.316 -4.615 -11.032 1.00 86.00 94 ASN A C 1
ATOM 750 O O . ASN A 1 94 ? 2.308 -4.872 -11.696 1.00 86.00 94 ASN A O 1
ATOM 754 N N . ARG A 1 95 ? 4.210 -5.572 -10.750 1.00 84.94 95 ARG A N 1
ATOM 755 C CA . ARG A 1 95 ? 4.092 -6.984 -11.151 1.00 84.94 95 ARG A CA 1
ATOM 756 C C . ARG A 1 95 ? 3.983 -7.926 -9.966 1.00 84.94 95 ARG A C 1
ATOM 758 O O . ARG A 1 95 ? 3.378 -8.983 -10.113 1.00 84.94 95 ARG A O 1
ATOM 765 N N . TYR A 1 96 ? 4.564 -7.554 -8.828 1.00 87.56 96 TYR A N 1
ATOM 766 C CA . TYR A 1 96 ? 4.593 -8.392 -7.639 1.00 87.56 96 TYR A CA 1
ATOM 767 C C . TYR A 1 96 ? 4.034 -7.648 -6.432 1.00 87.56 96 TYR A C 1
ATOM 769 O O . TYR A 1 96 ? 4.266 -6.453 -6.278 1.00 87.56 96 TYR A O 1
ATOM 777 N N . CYS A 1 97 ? 3.382 -8.379 -5.534 1.00 88.62 97 CYS A N 1
ATOM 778 C CA . CYS A 1 97 ? 3.023 -7.889 -4.208 1.00 88.62 97 CYS A CA 1
ATOM 779 C C . CYS A 1 97 ? 3.770 -8.706 -3.154 1.00 88.62 97 CYS A C 1
ATOM 781 O O . CYS A 1 97 ? 3.630 -9.930 -3.087 1.00 88.62 97 CYS A O 1
ATOM 783 N N . VAL A 1 98 ? 4.612 -8.041 -2.363 1.00 90.62 98 VAL A N 1
ATOM 784 C CA . VAL A 1 98 ? 5.441 -8.710 -1.347 1.00 90.62 98 VAL A CA 1
ATOM 785 C C . VAL A 1 98 ? 4.658 -9.016 -0.080 1.00 90.62 98 VAL A C 1
ATOM 787 O O . VAL A 1 98 ? 3.558 -8.521 0.147 1.00 90.62 98 VAL A O 1
ATOM 790 N N . GLN A 1 99 ? 5.274 -9.802 0.799 1.00 89.00 99 GLN A N 1
ATOM 791 C CA . GLN A 1 99 ? 4.694 -10.152 2.085 1.00 89.00 99 GLN A CA 1
ATOM 792 C C . GLN A 1 99 ? 4.313 -8.913 2.918 1.00 89.00 99 GLN A C 1
ATOM 794 O O . GLN A 1 99 ? 5.158 -8.071 3.250 1.00 89.00 99 GLN A O 1
ATOM 799 N N . PHE A 1 100 ? 3.047 -8.864 3.327 1.00 91.25 100 PHE A N 1
ATOM 800 C CA . PHE A 1 100 ? 2.503 -7.840 4.211 1.00 91.25 100 PHE A CA 1
ATOM 801 C C . PHE A 1 100 ? 3.027 -7.978 5.642 1.00 91.25 100 PHE A C 1
ATOM 803 O O . PHE A 1 100 ? 3.165 -9.073 6.191 1.00 91.25 100 PHE A O 1
ATOM 810 N N . LYS A 1 101 ? 3.327 -6.845 6.283 1.00 85.44 101 LYS A N 1
ATOM 811 C CA . LYS A 1 101 ? 3.699 -6.809 7.699 1.00 85.44 101 LYS A CA 1
ATOM 812 C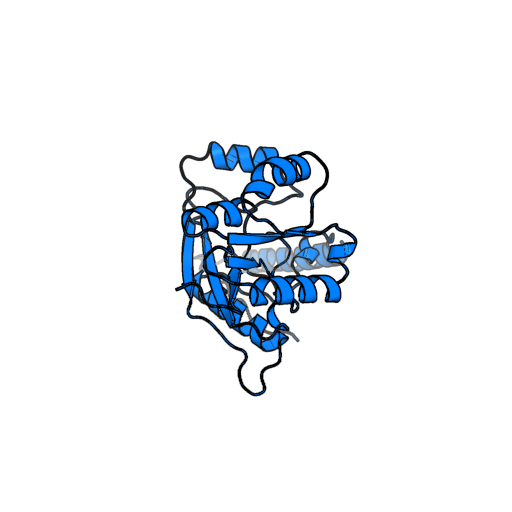 C . LYS A 1 101 ? 2.463 -7.044 8.570 1.00 85.44 101 LYS A C 1
ATOM 814 O O . LYS A 1 101 ? 1.473 -6.337 8.445 1.00 85.44 101 LYS A O 1
ATOM 819 N N . ARG A 1 102 ? 2.583 -7.959 9.539 1.00 83.69 102 ARG A N 1
ATOM 820 C CA . ARG A 1 102 ? 1.530 -8.322 10.512 1.00 83.69 102 ARG A CA 1
ATOM 821 C C . ARG A 1 102 ? 0.954 -7.141 11.311 1.00 83.69 102 ARG A C 1
ATOM 823 O O . ARG A 1 102 ? -0.186 -7.217 11.739 1.00 83.69 102 ARG A O 1
ATOM 830 N N . GLY A 1 103 ? 1.721 -6.066 11.524 1.00 82.06 103 GLY A N 1
ATOM 831 C CA . GLY A 1 103 ? 1.398 -5.014 12.502 1.00 82.06 103 GLY A CA 1
ATOM 832 C C . GLY A 1 103 ? -0.004 -4.406 12.370 1.00 82.06 103 GLY A C 1
ATOM 833 O O . GLY A 1 103 ? -0.678 -4.243 13.378 1.00 82.06 103 GLY A O 1
ATOM 834 N N . SER A 1 104 ? -0.469 -4.130 11.148 1.00 82.62 104 SER A N 1
ATOM 835 C CA . SER A 1 104 ? -1.810 -3.579 10.897 1.00 82.62 104 SER A CA 1
ATOM 836 C C . SER A 1 104 ? -2.944 -4.594 11.055 1.00 82.62 104 SER A C 1
ATOM 838 O O . SER A 1 104 ? -4.084 -4.199 11.263 1.00 82.62 104 SER A O 1
ATOM 840 N N . PHE A 1 105 ? -2.640 -5.889 10.959 1.00 89.31 105 PHE A N 1
ATOM 841 C CA . PHE A 1 105 ? -3.617 -6.982 10.982 1.00 89.31 105 PHE A CA 1
ATOM 842 C C . PHE A 1 105 ? -3.839 -7.552 12.389 1.00 89.31 105 PHE A C 1
ATOM 844 O O . PHE A 1 105 ? -4.820 -8.245 12.619 1.00 89.31 105 PHE A O 1
ATOM 851 N N . ASP A 1 106 ? -2.957 -7.233 13.339 1.00 87.50 106 ASP A N 1
ATOM 852 C CA . ASP A 1 106 ? -3.013 -7.711 14.731 1.00 87.50 106 ASP A CA 1
ATOM 853 C C . ASP A 1 106 ? -3.932 -6.865 15.631 1.00 87.50 106 ASP A C 1
ATOM 855 O O . ASP A 1 106 ? -4.087 -7.134 16.816 1.00 87.50 106 ASP A O 1
ATOM 859 N N . ILE A 1 107 ? -4.507 -5.795 15.081 1.00 85.38 107 ILE A N 1
ATOM 860 C CA . ILE A 1 107 ? -5.184 -4.738 15.841 1.00 85.38 107 ILE A CA 1
ATOM 861 C C . ILE A 1 107 ? -6.666 -5.060 16.103 1.00 85.38 107 ILE A C 1
ATOM 863 O O . ILE A 1 107 ? -7.282 -4.427 16.957 1.00 85.38 107 ILE A O 1
ATOM 867 N N . GLY A 1 108 ? -7.237 -6.048 15.405 1.00 86.25 108 GLY A N 1
ATOM 868 C CA . GLY A 1 108 ? -8.666 -6.377 15.501 1.00 86.25 108 GLY A CA 1
ATOM 869 C C . GLY A 1 108 ? -9.580 -5.355 14.809 1.00 86.25 108 GLY A C 1
ATOM 870 O O . GLY A 1 108 ? -10.751 -5.229 15.158 1.00 86.25 108 GLY A O 1
ATOM 871 N N . ALA A 1 109 ? -9.038 -4.601 13.853 1.00 90.25 109 ALA A N 1
ATOM 872 C CA . ALA A 1 109 ? -9.789 -3.667 13.023 1.00 90.25 109 ALA A CA 1
ATOM 873 C C . ALA A 1 109 ? -10.319 -4.350 11.756 1.00 90.25 109 ALA A C 1
ATOM 875 O O . ALA A 1 109 ? -9.691 -5.276 11.234 1.00 90.25 109 ALA A O 1
ATOM 876 N N . THR A 1 110 ? -11.432 -3.852 11.220 1.00 93.12 110 THR A N 1
ATOM 877 C CA . THR A 1 110 ? -11.928 -4.267 9.904 1.00 93.12 110 THR A CA 1
ATOM 878 C C . THR A 1 110 ? -10.994 -3.703 8.827 1.00 93.12 110 THR A C 1
ATOM 880 O O . THR A 1 110 ? -10.764 -2.492 8.756 1.00 93.12 110 THR A O 1
ATOM 883 N N . ILE A 1 111 ? -10.439 -4.569 7.981 1.00 95.06 111 ILE A N 1
ATOM 884 C CA . ILE A 1 111 ? -9.520 -4.174 6.910 1.00 95.06 111 ILE A CA 1
ATOM 885 C C . ILE A 1 111 ? -10.303 -3.938 5.624 1.00 95.06 111 ILE A C 1
ATOM 887 O O . ILE A 1 111 ? -10.972 -4.841 5.143 1.00 95.06 111 ILE A O 1
ATOM 891 N N . CYS A 1 112 ? -10.181 -2.753 5.035 1.00 94.88 112 CYS A N 1
ATOM 892 C CA . CYS A 1 112 ? -10.756 -2.403 3.738 1.00 94.88 112 CYS A CA 1
ATOM 893 C C . CYS A 1 112 ? -9.660 -2.493 2.662 1.00 94.88 112 CYS A C 1
ATOM 895 O O . CYS A 1 112 ? -8.832 -1.578 2.572 1.00 94.88 112 CYS A O 1
ATOM 897 N N . PRO A 1 113 ? -9.591 -3.576 1.869 1.00 96.31 113 PRO A N 1
ATOM 898 C CA . PRO A 1 113 ? -8.512 -3.751 0.909 1.00 96.31 113 PRO A CA 1
ATOM 899 C C . PRO A 1 113 ? -8.718 -2.858 -0.321 1.00 96.31 113 PRO A C 1
ATOM 901 O O . PRO A 1 113 ? -9.833 -2.696 -0.818 1.00 96.31 113 PRO A O 1
ATOM 904 N N . ILE A 1 114 ? -7.628 -2.299 -0.830 1.00 96.25 114 ILE A N 1
ATOM 905 C CA . ILE A 1 114 ? -7.577 -1.505 -2.053 1.00 96.25 114 ILE A CA 1
ATOM 906 C C . ILE A 1 114 ? -6.499 -2.108 -2.949 1.00 96.25 114 ILE A C 1
ATOM 908 O O . ILE A 1 114 ? -5.353 -2.262 -2.530 1.00 96.25 114 ILE A O 1
ATOM 912 N N . ALA A 1 115 ? -6.850 -2.424 -4.188 1.00 95.44 115 ALA A N 1
ATOM 913 C CA . ALA A 1 115 ? -5.898 -2.895 -5.180 1.00 95.44 115 ALA A CA 1
ATOM 914 C C . ALA A 1 115 ? -5.609 -1.788 -6.197 1.00 95.44 115 ALA A C 1
ATOM 916 O O . ALA A 1 115 ? -6.527 -1.176 -6.741 1.00 95.44 115 ALA A O 1
ATOM 917 N N . ILE A 1 116 ? -4.330 -1.520 -6.439 1.00 93.88 116 ILE A N 1
ATOM 918 C CA . ILE A 1 116 ? -3.845 -0.516 -7.385 1.00 93.88 116 ILE A CA 1
ATOM 919 C C . ILE A 1 116 ? -3.065 -1.238 -8.475 1.00 93.88 116 ILE A C 1
ATOM 921 O O . ILE A 1 116 ? -2.084 -1.928 -8.193 1.00 93.88 116 ILE A O 1
ATOM 925 N N . LYS A 1 117 ? -3.470 -1.036 -9.727 1.00 92.06 117 LYS A N 1
ATOM 926 C CA . LYS A 1 117 ? -2.771 -1.554 -10.901 1.00 92.06 117 LYS A CA 1
ATOM 927 C C . LYS A 1 117 ? -2.451 -0.422 -11.859 1.00 92.06 117 LYS A C 1
ATOM 929 O O . LYS A 1 117 ? -3.353 0.191 -12.425 1.00 92.06 117 LYS A O 1
ATOM 934 N N . TYR A 1 118 ? -1.167 -0.163 -12.073 1.00 89.25 118 TYR A N 1
ATOM 935 C CA . TYR A 1 118 ? -0.740 0.794 -13.090 1.00 89.25 118 TYR A CA 1
ATOM 936 C C . TYR A 1 118 ? -0.783 0.172 -14.482 1.00 89.25 118 TYR A C 1
ATOM 938 O O . TYR A 1 118 ? -0.578 -1.032 -14.651 1.00 89.25 118 TYR A O 1
ATOM 946 N N . ASN A 1 119 ? -1.016 1.004 -15.491 1.00 84.56 119 ASN A N 1
ATOM 947 C CA . ASN A 1 119 ? -0.836 0.608 -16.875 1.00 84.56 119 ASN A CA 1
ATOM 948 C C . ASN A 1 119 ? 0.574 0.996 -17.346 1.00 84.56 119 ASN A C 1
ATOM 950 O O . ASN A 1 119 ? 0.840 2.152 -17.686 1.00 84.56 119 ASN A O 1
ATOM 954 N N . ASP A 1 120 ? 1.459 -0.003 -17.390 1.00 79.38 120 ASP A N 1
ATOM 955 C CA . ASP A 1 120 ? 2.871 0.154 -17.760 1.00 79.38 120 ASP A CA 1
ATOM 956 C C . ASP A 1 120 ? 3.076 0.644 -19.212 1.00 79.38 120 ASP A C 1
ATOM 958 O O . ASP A 1 120 ? 4.187 1.042 -19.559 1.00 79.38 120 ASP A O 1
ATOM 962 N N . ILE A 1 121 ? 2.036 0.633 -20.063 1.00 75.25 121 ILE A N 1
ATOM 963 C CA . ILE A 1 121 ? 2.105 1.128 -21.451 1.00 75.25 121 ILE A CA 1
ATOM 964 C C . ILE A 1 121 ? 2.341 2.643 -21.483 1.00 75.25 121 ILE A C 1
ATOM 966 O O . ILE A 1 121 ? 3.068 3.132 -22.345 1.00 75.25 121 ILE A O 1
ATOM 970 N N . PHE A 1 122 ? 1.734 3.389 -20.554 1.00 68.00 122 PHE A N 1
ATOM 971 C CA . PHE A 1 122 ? 1.793 4.853 -20.557 1.00 68.00 122 PHE A CA 1
ATOM 972 C C . PHE A 1 122 ? 3.002 5.379 -19.787 1.00 68.00 122 PHE A C 1
ATOM 974 O O . PHE A 1 122 ? 3.697 6.276 -20.262 1.00 68.00 122 PHE A O 1
ATOM 981 N N . VAL A 1 123 ? 3.274 4.808 -18.611 1.00 70.12 123 VAL A N 1
ATOM 982 C CA . VAL A 1 123 ? 4.434 5.169 -17.796 1.00 70.12 123 VAL A CA 1
ATOM 983 C C . VAL A 1 123 ? 4.754 4.069 -16.790 1.00 70.12 123 VAL A C 1
ATOM 985 O O . VAL A 1 123 ? 3.868 3.476 -16.176 1.00 70.12 123 VAL A O 1
ATOM 988 N N . ASN A 1 124 ? 6.045 3.823 -16.570 1.00 69.94 124 ASN A N 1
ATOM 989 C CA . ASN A 1 124 ? 6.482 2.961 -15.48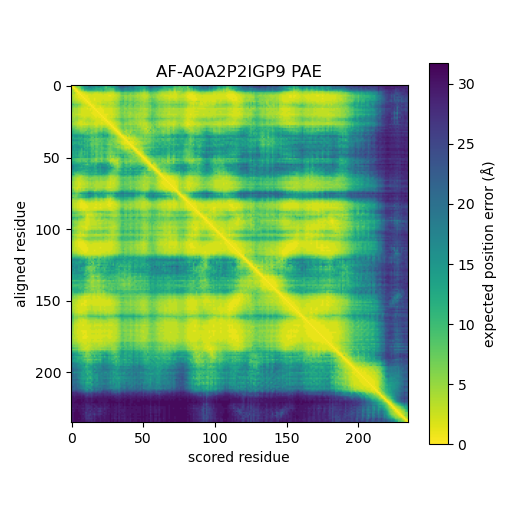2 1.00 69.94 124 ASN A CA 1
ATOM 990 C C . ASN A 1 124 ? 6.432 3.735 -14.156 1.00 69.94 124 ASN A C 1
ATOM 992 O O . ASN A 1 124 ? 7.329 4.523 -13.845 1.00 69.94 124 ASN A O 1
ATOM 996 N N . ALA A 1 125 ? 5.381 3.493 -13.376 1.00 66.50 125 ALA A N 1
ATOM 997 C CA . ALA A 1 125 ? 5.163 4.158 -12.096 1.00 66.50 125 ALA A CA 1
ATOM 998 C C . ALA A 1 125 ? 6.095 3.671 -10.974 1.00 66.50 125 ALA A C 1
ATOM 1000 O O . ALA A 1 125 ? 6.212 4.340 -9.950 1.00 66.50 125 ALA A O 1
ATOM 1001 N N . TYR A 1 126 ? 6.785 2.537 -11.144 1.00 70.94 126 TYR A N 1
ATOM 1002 C CA . TYR A 1 126 ? 7.625 1.969 -10.092 1.00 70.94 126 TYR A CA 1
ATOM 1003 C C . TYR A 1 126 ? 8.854 2.836 -9.795 1.00 70.94 126 TYR A C 1
ATOM 1005 O O . TYR A 1 126 ? 9.702 3.085 -10.659 1.00 70.94 126 TYR A O 1
ATOM 1013 N N . TRP A 1 127 ? 9.009 3.224 -8.527 1.00 63.75 127 TRP A N 1
ATOM 1014 C CA . TRP A 1 127 ? 10.195 3.941 -8.074 1.00 63.75 127 TRP A CA 1
ATOM 1015 C C . TRP A 1 127 ? 11.294 2.994 -7.575 1.00 63.75 127 TRP A C 1
ATOM 1017 O O . TRP A 1 127 ? 11.227 2.436 -6.476 1.00 63.75 127 TRP A O 1
ATOM 1027 N N . ASN A 1 128 ? 12.385 2.894 -8.340 1.00 69.25 128 ASN A N 1
ATOM 1028 C CA . ASN A 1 128 ? 13.613 2.243 -7.888 1.00 69.25 128 ASN A CA 1
ATOM 1029 C C . ASN A 1 128 ? 14.610 3.261 -7.314 1.00 69.25 128 ASN A C 1
ATOM 1031 O O . ASN A 1 128 ? 15.354 3.918 -8.0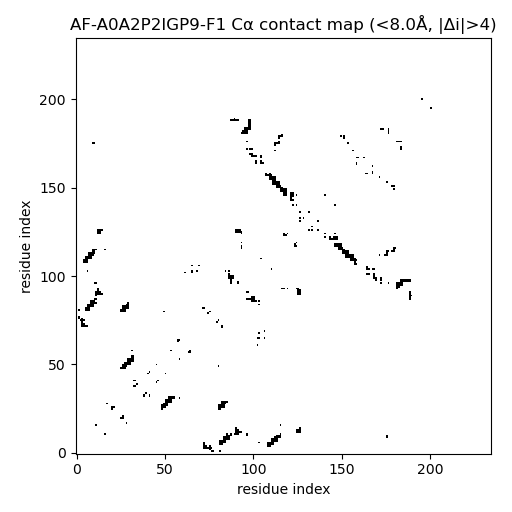47 1.00 69.25 128 ASN A O 1
ATOM 1035 N N . SER A 1 129 ? 14.694 3.325 -5.983 1.00 64.81 129 SER A N 1
ATOM 1036 C CA . SER A 1 129 ? 15.584 4.251 -5.272 1.00 64.81 129 SER A CA 1
ATOM 1037 C C . SER A 1 129 ? 17.084 4.014 -5.511 1.00 64.81 129 SER A C 1
ATOM 1039 O O . SER A 1 129 ? 17.888 4.854 -5.115 1.00 64.81 129 SER A O 1
ATOM 1041 N N . ARG A 1 130 ? 17.486 2.867 -6.084 1.00 63.56 130 ARG A N 1
ATOM 1042 C CA . ARG A 1 130 ? 18.893 2.553 -6.403 1.00 63.56 130 ARG A CA 1
ATOM 1043 C C . ARG A 1 130 ? 19.311 3.044 -7.786 1.00 63.56 130 ARG A C 1
ATOM 1045 O O . ARG A 1 130 ? 20.491 3.295 -7.994 1.00 63.56 130 ARG A O 1
ATOM 1052 N N . GLU A 1 131 ? 18.364 3.146 -8.710 1.00 66.12 131 GLU A N 1
ATOM 1053 C CA . GLU A 1 131 ? 18.628 3.499 -10.109 1.00 66.12 131 GLU A CA 1
ATOM 1054 C C . GLU A 1 131 ? 18.312 4.963 -10.399 1.00 66.12 131 GLU A C 1
ATOM 1056 O O . GLU A 1 131 ? 19.009 5.600 -11.187 1.00 66.12 131 GLU A O 1
ATOM 1061 N N . ARG A 1 132 ? 17.269 5.514 -9.765 1.00 65.50 132 ARG A N 1
ATOM 1062 C CA . ARG A 1 132 ? 16.824 6.889 -10.005 1.00 65.50 132 ARG A CA 1
ATOM 1063 C C . ARG A 1 132 ? 16.599 7.643 -8.704 1.00 65.50 132 ARG A C 1
ATOM 1065 O O . ARG A 1 132 ? 15.994 7.141 -7.752 1.00 65.50 132 ARG A O 1
ATOM 1072 N N . SER A 1 133 ? 17.041 8.901 -8.689 1.00 74.19 133 SER A N 1
ATOM 1073 C CA . SER A 1 133 ? 16.673 9.826 -7.622 1.00 74.19 133 SER A CA 1
ATOM 1074 C C . SER A 1 133 ? 15.158 10.035 -7.629 1.00 74.19 133 SER A C 1
ATOM 1076 O O . SER A 1 133 ? 14.520 10.056 -8.683 1.00 74.19 133 SER A O 1
ATOM 1078 N N . PHE A 1 134 ? 14.574 10.208 -6.444 1.00 70.69 134 PHE A N 1
ATOM 1079 C CA . PHE A 1 134 ? 13.135 10.437 -6.319 1.00 70.69 134 PHE A CA 1
ATOM 1080 C C . PHE A 1 134 ? 12.677 11.687 -7.097 1.00 70.69 134 PHE A C 1
ATOM 1082 O O . PHE A 1 134 ? 11.613 11.674 -7.698 1.00 70.69 134 PHE A O 1
ATOM 1089 N N . GLN A 1 135 ? 13.521 12.726 -7.180 1.00 71.38 135 GLN A N 1
ATOM 1090 C CA . GLN A 1 135 ? 13.229 13.951 -7.942 1.00 71.38 135 GLN A CA 1
ATOM 1091 C C . GLN A 1 135 ? 13.068 13.669 -9.430 1.00 71.38 135 GLN A C 1
ATOM 1093 O O . GLN A 1 135 ? 12.104 14.120 -10.036 1.00 71.38 135 GLN A O 1
ATOM 1098 N N . ARG A 1 136 ? 14.003 12.906 -10.009 1.00 76.44 136 ARG A N 1
ATOM 1099 C CA . ARG A 1 136 ? 13.936 12.546 -11.422 1.00 76.44 136 ARG A CA 1
ATOM 1100 C C . ARG A 1 136 ? 12.732 11.654 -11.696 1.00 76.44 136 ARG A C 1
ATOM 1102 O O . ARG A 1 136 ? 12.038 11.895 -12.664 1.00 76.44 136 ARG A O 1
ATOM 1109 N N . HIS A 1 137 ? 12.429 10.705 -10.811 1.00 75.94 137 HIS A N 1
ATOM 1110 C CA . HIS A 1 137 ? 11.233 9.875 -10.954 1.00 75.94 137 HIS A CA 1
ATOM 1111 C C . HIS A 1 137 ? 9.932 10.695 -10.928 1.00 75.94 137 HIS A C 1
ATOM 1113 O O . HIS A 1 137 ? 9.084 10.507 -11.790 1.00 75.94 137 HIS A O 1
ATOM 1119 N N . ILE A 1 138 ? 9.791 11.643 -9.994 1.00 75.81 138 ILE A N 1
ATOM 1120 C CA . ILE A 1 138 ? 8.631 12.544 -9.962 1.00 75.81 138 ILE A CA 1
ATOM 1121 C C . ILE A 1 138 ? 8.590 13.437 -11.205 1.00 75.81 138 ILE A C 1
ATOM 1123 O O . ILE A 1 138 ? 7.526 13.606 -11.783 1.00 75.81 138 ILE A O 1
ATOM 1127 N N . PHE A 1 139 ? 9.724 13.982 -11.646 1.00 77.62 139 PHE A N 1
ATOM 1128 C CA . PHE A 1 139 ? 9.777 14.784 -12.868 1.00 77.62 139 PHE A CA 1
ATOM 1129 C C . PHE A 1 139 ? 9.349 13.974 -14.097 1.00 77.62 139 PHE A C 1
ATOM 1131 O O . PHE A 1 139 ? 8.537 14.454 -14.882 1.00 77.62 139 PHE A O 1
ATOM 1138 N N . ASP A 1 140 ? 9.830 12.737 -14.230 1.00 77.12 140 ASP A N 1
ATOM 1139 C CA . ASP A 1 140 ? 9.445 11.828 -15.311 1.00 77.12 140 ASP A CA 1
ATOM 1140 C C . ASP A 1 140 ? 7.931 11.556 -15.269 1.00 77.12 140 ASP A C 1
ATOM 1142 O O . ASP A 1 140 ? 7.270 11.634 -16.297 1.00 77.12 140 ASP A O 1
ATOM 1146 N N . LEU A 1 141 ? 7.351 11.318 -14.085 1.00 78.69 141 LEU A N 1
ATOM 1147 C CA . LEU A 1 141 ? 5.901 11.145 -13.922 1.00 78.69 141 LEU A CA 1
ATOM 1148 C C . LEU A 1 141 ? 5.110 12.404 -14.305 1.00 78.69 141 LEU A C 1
ATOM 1150 O O . LEU A 1 141 ? 4.116 12.306 -15.014 1.00 78.69 141 LEU A O 1
ATOM 1154 N N . MET A 1 142 ? 5.560 13.583 -13.871 1.00 76.62 142 MET A N 1
ATOM 1155 C CA . MET A 1 142 ? 4.893 14.865 -14.138 1.00 76.62 142 MET A CA 1
ATOM 1156 C C . MET A 1 142 ? 5.014 15.317 -15.600 1.00 76.62 142 MET A C 1
ATOM 1158 O O . MET A 1 142 ? 4.206 16.117 -16.060 1.00 76.62 142 MET A O 1
ATOM 1162 N N . THR A 1 143 ? 6.030 14.832 -16.316 1.00 78.50 143 THR A N 1
ATOM 1163 C CA . THR A 1 143 ? 6.254 15.111 -17.746 1.00 78.50 143 THR A CA 1
ATOM 1164 C C . THR A 1 143 ? 5.794 13.978 -18.658 1.00 78.50 143 THR A C 1
ATOM 1166 O O . THR A 1 143 ? 5.860 14.106 -19.880 1.00 78.50 143 THR A O 1
ATOM 1169 N N . SER A 1 144 ? 5.300 12.879 -18.084 1.00 79.06 144 SER A N 1
ATOM 1170 C CA . SER A 1 144 ? 4.694 11.793 -18.845 1.00 79.06 144 SER A CA 1
ATOM 1171 C C . SER A 1 144 ? 3.340 12.226 -19.390 1.00 79.06 144 SER A C 1
ATOM 1173 O O . SER A 1 144 ? 2.586 12.941 -18.735 1.00 79.06 144 SER A O 1
ATOM 1175 N N . TRP A 1 145 ? 3.020 11.762 -20.597 1.00 77.19 145 TRP A N 1
ATOM 1176 C CA . TRP A 1 145 ? 1.773 12.110 -21.276 1.00 77.19 145 TRP A CA 1
ATOM 1177 C C . TRP A 1 145 ? 0.524 11.702 -20.479 1.00 77.19 145 TRP A C 1
ATOM 1179 O O . TRP A 1 145 ? -0.452 12.449 -20.443 1.00 77.19 145 TRP A O 1
ATOM 1189 N N . ALA A 1 146 ? 0.564 10.544 -19.817 1.00 81.62 146 ALA A N 1
ATOM 1190 C CA . ALA A 1 146 ? -0.493 10.089 -18.927 1.00 81.62 146 ALA A CA 1
ATOM 1191 C C . ALA A 1 146 ? 0.058 9.132 -17.863 1.00 81.62 146 ALA A C 1
ATOM 1193 O O . ALA A 1 146 ? 0.949 8.326 -18.130 1.00 81.62 146 ALA A O 1
ATOM 1194 N N . LEU A 1 147 ? -0.533 9.188 -16.670 1.00 83.12 147 LEU A N 1
ATOM 1195 C CA . LEU A 1 147 ? -0.408 8.168 -15.635 1.00 83.12 147 LEU A CA 1
ATOM 1196 C C . LEU A 1 147 ? -1.783 7.525 -15.470 1.00 83.12 147 LEU A C 1
ATOM 1198 O O . LEU A 1 147 ? -2.709 8.166 -14.980 1.00 83.12 147 LEU A O 1
ATOM 1202 N N . VAL A 1 148 ? -1.917 6.274 -15.903 1.00 86.19 148 VAL A N 1
ATOM 1203 C CA . VAL A 1 148 ? -3.181 5.533 -15.827 1.00 86.19 148 VAL A CA 1
ATOM 1204 C C . VAL A 1 148 ? -3.048 4.445 -14.770 1.00 86.19 148 VAL A C 1
ATOM 1206 O O . VAL A 1 148 ? -2.161 3.592 -14.860 1.00 86.19 148 VAL A O 1
ATOM 1209 N N . ALA A 1 149 ? -3.929 4.487 -13.775 1.00 90.00 149 ALA A N 1
ATOM 1210 C CA . ALA A 1 149 ? -4.009 3.503 -12.707 1.00 90.00 149 ALA A CA 1
ATOM 1211 C C . ALA A 1 149 ? -5.463 3.075 -12.494 1.00 90.00 149 ALA A C 1
ATOM 1213 O O . ALA A 1 149 ? -6.352 3.917 -12.378 1.00 90.00 149 ALA A O 1
ATOM 1214 N N . ASN A 1 150 ? -5.682 1.766 -12.410 1.00 91.19 150 ASN A N 1
ATOM 1215 C CA . ASN A 1 150 ? -6.952 1.182 -12.010 1.00 91.19 150 ASN A CA 1
ATOM 1216 C C . ASN A 1 150 ? -6.929 0.970 -10.497 1.00 91.19 150 ASN A C 1
ATOM 1218 O O . ASN A 1 150 ? -6.004 0.345 -9.972 1.00 91.19 150 ASN A O 1
ATOM 1222 N N . ILE A 1 151 ? -7.933 1.511 -9.809 1.00 93.88 151 ILE A N 1
ATOM 1223 C CA . ILE A 1 151 ? -8.083 1.403 -8.358 1.00 93.88 151 ILE A CA 1
ATOM 1224 C C . ILE A 1 151 ? -9.352 0.606 -8.071 1.00 93.88 151 ILE A C 1
ATOM 1226 O O . ILE A 1 151 ? -10.447 1.017 -8.453 1.00 93.88 151 ILE A O 1
ATOM 1230 N N . TYR A 1 152 ? -9.199 -0.512 -7.371 1.00 94.75 152 TYR A N 1
ATOM 1231 C CA . TYR A 1 152 ? -10.290 -1.389 -6.968 1.00 94.75 152 TYR A CA 1
ATOM 1232 C C . TYR A 1 152 ? -10.463 -1.317 -5.455 1.00 94.75 152 TYR A C 1
ATOM 1234 O O . TYR A 1 152 ? -9.547 -1.650 -4.705 1.00 94.75 152 TYR A O 1
ATOM 1242 N N . PHE A 1 153 ? -11.639 -0.893 -5.003 1.00 94.44 153 PHE A N 1
ATOM 1243 C CA . PHE A 1 153 ? -12.028 -0.969 -3.596 1.00 94.44 153 PHE A CA 1
ATOM 1244 C C . PHE A 1 153 ? -12.729 -2.305 -3.371 1.00 94.44 153 PHE A C 1
ATOM 1246 O O . PHE A 1 153 ? -13.760 -2.567 -3.987 1.00 94.44 153 PHE A O 1
ATOM 1253 N N . LEU A 1 154 ? -12.144 -3.156 -2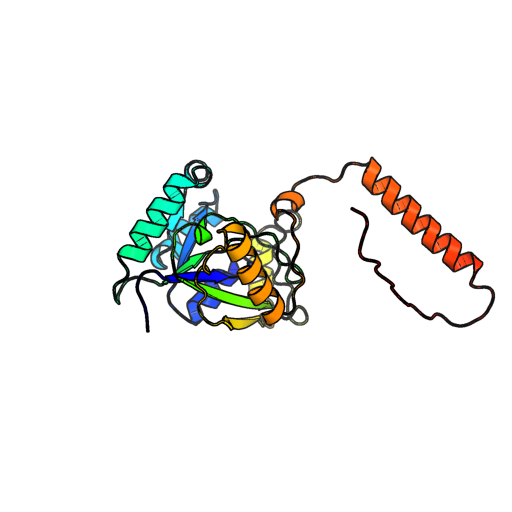.533 1.00 95.62 154 LEU A N 1
ATOM 1254 C CA . LEU A 1 154 ? -12.658 -4.492 -2.252 1.00 95.62 154 LEU A CA 1
ATOM 1255 C C . LEU A 1 154 ? -13.520 -4.492 -0.989 1.00 95.62 154 LEU A C 1
ATOM 1257 O O . LEU A 1 154 ? -13.456 -3.578 -0.163 1.00 95.62 154 LEU A O 1
ATOM 1261 N N . GLU A 1 155 ? -14.315 -5.549 -0.836 1.00 95.06 155 GLU A N 1
ATOM 1262 C CA . GLU A 1 155 ? -15.189 -5.710 0.322 1.00 95.06 155 GLU A CA 1
ATOM 1263 C C . GLU A 1 155 ? -14.389 -5.746 1.636 1.00 95.06 155 GLU A C 1
ATOM 1265 O O . GLU A 1 155 ? -13.339 -6.403 1.691 1.00 95.06 155 GLU A O 1
ATOM 1270 N N . PRO A 1 156 ? -14.876 -5.094 2.710 1.00 95.31 156 PRO A N 1
ATOM 1271 C CA . PRO A 1 156 ? -14.229 -5.126 4.014 1.00 95.31 156 PRO A CA 1
ATOM 1272 C C . PRO A 1 156 ? -14.045 -6.555 4.535 1.00 95.31 156 PRO A C 1
ATOM 1274 O O . PRO A 1 156 ? -14.922 -7.407 4.412 1.00 95.31 156 PRO A O 1
ATOM 1277 N N . GLN A 1 157 ? -12.889 -6.812 5.135 1.00 95.62 157 GLN A N 1
ATOM 1278 C CA . GLN A 1 157 ? -12.485 -8.112 5.642 1.00 95.62 157 GLN A CA 1
ATOM 1279 C C . GLN A 1 157 ? -12.242 -8.043 7.147 1.00 95.62 157 GLN A C 1
ATOM 1281 O O . GLN A 1 157 ? -11.560 -7.149 7.645 1.00 95.62 157 GLN A O 1
ATOM 1286 N N . GLU A 1 158 ? -12.746 -9.041 7.858 1.00 94.31 158 GLU A N 1
ATOM 1287 C CA . GLU A 1 158 ? -12.479 -9.257 9.279 1.00 94.31 158 GLU A CA 1
ATOM 1288 C C . GLU A 1 158 ? -11.738 -10.577 9.469 1.00 94.31 158 GLU A C 1
ATOM 1290 O O . GLU A 1 158 ? -11.761 -11.451 8.590 1.00 94.31 158 GLU A O 1
ATOM 1295 N N . ILE A 1 159 ? -11.061 -10.707 10.609 1.00 92.94 159 ILE A N 1
ATOM 1296 C CA . ILE A 1 159 ? -10.389 -11.946 10.985 1.00 92.94 159 ILE A CA 1
ATOM 1297 C C . ILE A 1 159 ? -11.436 -13.037 11.233 1.00 92.94 159 ILE A C 1
ATOM 1299 O O . ILE A 1 159 ? -12.427 -12.828 11.937 1.00 92.94 159 ILE A O 1
ATOM 1303 N N . ARG A 1 160 ? -11.252 -14.203 10.613 1.00 93.62 160 ARG A N 1
ATOM 1304 C CA . ARG A 1 160 ? -12.177 -15.333 10.762 1.00 93.62 160 ARG A CA 1
ATOM 1305 C C . ARG A 1 160 ? -11.908 -16.075 12.071 1.00 93.62 160 ARG A C 1
ATOM 1307 O O . ARG A 1 160 ? -10.813 -16.021 12.627 1.00 93.62 160 ARG A O 1
ATOM 1314 N N . GLN A 1 161 ? -12.901 -16.820 12.553 1.00 91.69 161 GLN A N 1
ATOM 1315 C CA . GLN A 1 161 ? -12.717 -17.677 13.726 1.00 91.69 161 GLN A CA 1
ATOM 1316 C C . GLN A 1 161 ? -11.605 -18.707 13.463 1.00 91.69 161 GLN A C 1
ATOM 1318 O O . GLN A 1 161 ? -11.687 -19.477 12.509 1.00 91.69 161 GLN A O 1
ATOM 1323 N N . GLY A 1 162 ? -10.568 -18.704 14.305 1.00 90.81 162 GLY A N 1
ATOM 1324 C CA . GLY A 1 162 ? -9.412 -19.601 14.185 1.00 90.81 162 GLY A C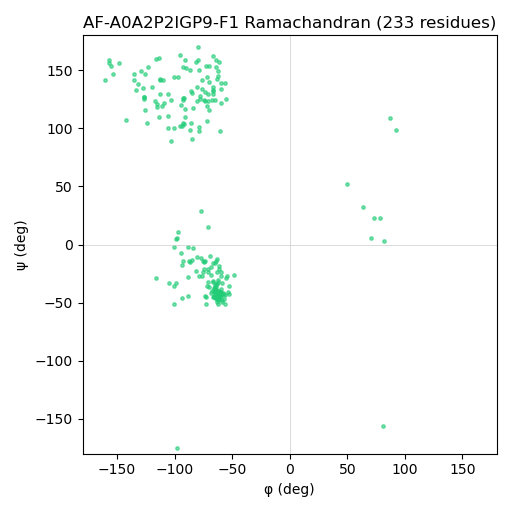A 1
ATOM 1325 C C . GLY A 1 162 ? -8.332 -19.164 13.185 1.00 90.81 162 GLY A C 1
ATOM 1326 O O . GLY A 1 162 ? -7.361 -19.892 13.009 1.00 90.81 162 GLY A O 1
ATOM 1327 N N . GLU A 1 163 ? -8.474 -18.000 12.544 1.00 92.75 163 GLU A N 1
ATOM 1328 C CA . GLU A 1 163 ? -7.454 -17.408 11.668 1.00 92.75 163 GLU A CA 1
ATOM 1329 C C . GLU A 1 163 ? -6.444 -16.597 12.505 1.00 92.75 163 GLU A C 1
ATOM 1331 O O . GLU A 1 163 ? -6.850 -15.781 13.330 1.00 92.75 163 GLU A O 1
ATOM 1336 N N . ASP A 1 164 ? -5.134 -16.801 12.313 1.00 92.25 164 ASP A N 1
ATOM 1337 C CA . ASP A 1 164 ? -4.102 -15.918 12.897 1.00 92.25 164 ASP A CA 1
ATOM 1338 C C . ASP A 1 164 ? -3.909 -14.658 12.037 1.00 92.25 164 ASP A C 1
ATOM 1340 O O . ASP A 1 164 ? -4.127 -14.662 10.823 1.00 92.25 164 ASP A O 1
ATOM 1344 N N . SER A 1 165 ? -3.396 -13.583 12.636 1.00 90.88 165 SER A N 1
ATOM 1345 C CA . SER A 1 165 ? -3.137 -12.298 11.974 1.00 90.88 165 SER A CA 1
ATOM 1346 C C . SER A 1 165 ? -2.241 -12.423 10.733 1.00 90.88 165 SER A C 1
ATOM 1348 O O . SER A 1 165 ? -2.347 -11.624 9.804 1.00 90.88 165 SER A O 1
ATOM 1350 N N . ILE A 1 166 ? -1.347 -13.420 10.692 1.00 91.25 166 ILE A N 1
ATOM 1351 C CA . ILE A 1 166 ? -0.494 -13.696 9.524 1.00 91.25 166 ILE A CA 1
ATOM 1352 C C . ILE A 1 166 ? -1.313 -14.301 8.378 1.00 91.25 166 ILE A C 1
ATOM 1354 O O . ILE A 1 166 ? -1.173 -13.866 7.236 1.00 91.25 166 ILE A O 1
ATOM 1358 N N . GLN A 1 167 ? -2.174 -15.276 8.678 1.00 93.75 167 GLN A N 1
ATOM 1359 C CA . GLN A 1 167 ? -3.058 -15.899 7.689 1.00 93.75 167 GLN A CA 1
ATOM 1360 C C . GLN A 1 167 ? -4.057 -14.875 7.147 1.00 93.75 167 GLN A C 1
ATOM 1362 O O . GLN A 1 167 ? -4.266 -14.798 5.939 1.00 93.75 167 GLN A O 1
ATOM 1367 N N . PHE A 1 168 ? -4.575 -14.015 8.026 1.00 95.25 168 PHE A N 1
ATOM 1368 C CA . PHE A 1 168 ? -5.440 -12.912 7.638 1.00 95.25 168 PHE A CA 1
ATOM 1369 C C . PHE A 1 168 ? -4.738 -11.925 6.695 1.00 95.25 168 PHE A C 1
ATOM 1371 O O . PHE A 1 168 ? -5.275 -11.583 5.640 1.00 95.25 168 PHE A O 1
ATOM 1378 N N . ALA A 1 169 ? -3.510 -11.512 7.025 1.00 93.81 169 ALA A N 1
ATOM 1379 C CA . ALA A 1 169 ? -2.713 -10.640 6.165 1.00 93.81 169 ALA A CA 1
ATOM 1380 C C . ALA A 1 169 ? -2.446 -11.268 4.790 1.00 93.81 169 ALA A C 1
ATOM 1382 O O . ALA A 1 169 ? -2.524 -10.578 3.775 1.00 93.81 169 ALA A O 1
ATOM 1383 N N . GLN A 1 170 ? -2.157 -12.572 4.757 1.00 94.38 170 GLN A N 1
ATOM 1384 C CA . GLN A 1 170 ? -1.951 -13.316 3.520 1.00 94.38 170 GLN A CA 1
ATOM 1385 C C . GLN A 1 170 ? -3.230 -13.360 2.678 1.00 94.38 170 GLN A C 1
ATOM 1387 O O . GLN A 1 170 ? -3.189 -13.011 1.507 1.00 94.38 170 GLN A O 1
ATOM 1392 N N . ARG A 1 171 ? -4.381 -13.670 3.279 1.00 95.81 171 ARG A N 1
ATOM 1393 C CA . ARG A 1 171 ? -5.670 -13.671 2.577 1.00 95.81 171 ARG A CA 1
ATOM 1394 C C . ARG A 1 171 ? -6.012 -12.304 1.983 1.00 95.81 171 ARG A C 1
ATOM 1396 O O . ARG A 1 171 ? -6.482 -12.225 0.854 1.00 95.81 171 ARG A O 1
ATOM 1403 N N . VAL A 1 172 ? -5.777 -11.220 2.726 1.00 96.44 172 VAL A N 1
ATOM 1404 C CA . VAL A 1 172 ? -5.983 -9.853 2.216 1.00 96.44 172 VAL A CA 1
ATOM 1405 C C . VAL A 1 172 ? -5.004 -9.530 1.084 1.00 96.44 172 VAL A C 1
ATOM 1407 O O . VAL A 1 172 ? -5.399 -8.890 0.111 1.00 96.44 172 VAL A O 1
ATOM 1410 N N . LYS A 1 173 ? -3.750 -9.988 1.181 1.00 95.44 173 LYS A N 1
ATOM 1411 C CA . LYS A 1 173 ? -2.766 -9.875 0.096 1.00 95.44 173 LYS A CA 1
ATOM 1412 C C . LYS A 1 173 ? -3.265 -10.576 -1.163 1.00 95.44 173 LYS A C 1
ATOM 1414 O O . LYS A 1 173 ? -3.227 -9.967 -2.226 1.00 95.44 173 LYS A O 1
ATOM 1419 N N . ASP A 1 174 ? -3.752 -11.806 -1.036 1.00 95.88 174 ASP A N 1
ATOM 1420 C CA . ASP A 1 174 ? -4.226 -12.611 -2.165 1.00 95.88 174 ASP A CA 1
ATOM 1421 C C . ASP A 1 174 ? -5.426 -11.937 -2.849 1.00 95.88 174 ASP A C 1
ATOM 1423 O O . ASP A 1 174 ? -5.403 -11.747 -4.059 1.00 95.88 174 ASP A O 1
ATOM 1427 N N . LEU A 1 175 ? -6.386 -11.409 -2.078 1.00 97.00 175 LEU A N 1
ATOM 1428 C CA . LEU A 1 175 ? -7.503 -10.618 -2.617 1.00 97.00 175 LEU A CA 1
ATOM 1429 C C . LEU A 1 175 ? -7.040 -9.392 -3.424 1.00 97.00 175 LEU A C 1
ATOM 1431 O O . LEU A 1 175 ? -7.587 -9.099 -4.486 1.00 97.00 175 LEU A O 1
ATOM 1435 N N . ILE A 1 176 ? -6.036 -8.666 -2.922 1.00 96.44 176 ILE A N 1
ATOM 1436 C CA . ILE A 1 176 ? -5.457 -7.515 -3.629 1.00 96.44 176 ILE A CA 1
ATOM 1437 C C . ILE A 1 176 ? -4.720 -7.971 -4.894 1.00 96.44 176 ILE A C 1
ATOM 1439 O O . ILE A 1 176 ? -4.823 -7.313 -5.929 1.00 96.44 176 ILE A O 1
ATOM 1443 N N . CYS A 1 177 ? -3.991 -9.086 -4.824 1.00 95.44 177 CYS A N 1
ATOM 1444 C CA . CYS A 1 177 ? -3.260 -9.648 -5.956 1.00 95.44 177 CYS A CA 1
ATOM 1445 C C . CYS A 1 177 ? -4.197 -10.073 -7.084 1.00 95.44 177 CYS A C 1
ATOM 1447 O O . CYS A 1 177 ? -3.951 -9.717 -8.236 1.00 95.44 177 CYS A O 1
ATOM 1449 N N . ASP A 1 178 ? -5.278 -10.767 -6.735 1.00 96.38 178 ASP A N 1
ATOM 1450 C CA . ASP A 1 178 ? -6.294 -11.232 -7.673 1.00 96.38 178 ASP A CA 1
ATOM 1451 C C . ASP A 1 178 ? -6.980 -10.046 -8.360 1.00 96.38 178 ASP A C 1
ATOM 1453 O O . ASP A 1 178 ? -7.115 -10.028 -9.581 1.00 96.38 178 ASP A O 1
ATOM 1457 N N . ALA A 1 179 ? -7.339 -9.005 -7.602 1.00 95.50 179 ALA A N 1
ATOM 1458 C CA . ALA A 1 179 ? -7.991 -7.818 -8.152 1.00 95.50 179 ALA A CA 1
ATOM 1459 C C . ALA A 1 179 ? -7.069 -6.954 -9.032 1.00 95.50 179 ALA A C 1
ATOM 1461 O O . ALA A 1 179 ? -7.518 -6.375 -10.019 1.00 95.50 179 ALA A O 1
ATOM 1462 N N . ALA A 1 180 ? -5.784 -6.835 -8.682 1.00 92.31 180 ALA A N 1
ATOM 1463 C CA . ALA A 1 180 ? -4.809 -6.070 -9.464 1.00 92.31 180 ALA A CA 1
ATOM 1464 C C . ALA A 1 180 ? -4.118 -6.890 -10.568 1.00 92.31 180 ALA A C 1
ATOM 1466 O O . ALA A 1 180 ? -3.289 -6.334 -11.295 1.00 92.31 180 ALA A O 1
ATOM 1467 N N . GLU A 1 181 ? -4.414 -8.187 -10.692 1.00 93.38 181 GLU A N 1
ATOM 1468 C CA . GLU A 1 181 ? -3.724 -9.109 -11.603 1.00 93.38 181 GLU A CA 1
ATOM 1469 C C . GLU A 1 181 ? -2.192 -9.000 -11.446 1.00 93.38 181 GLU A C 1
ATOM 1471 O O . GLU A 1 181 ? -1.434 -8.722 -12.388 1.00 93.38 181 GLU A O 1
ATOM 1476 N N . ILE A 1 182 ? -1.724 -9.116 -10.201 1.00 91.56 182 ILE A N 1
ATOM 1477 C CA . ILE A 1 18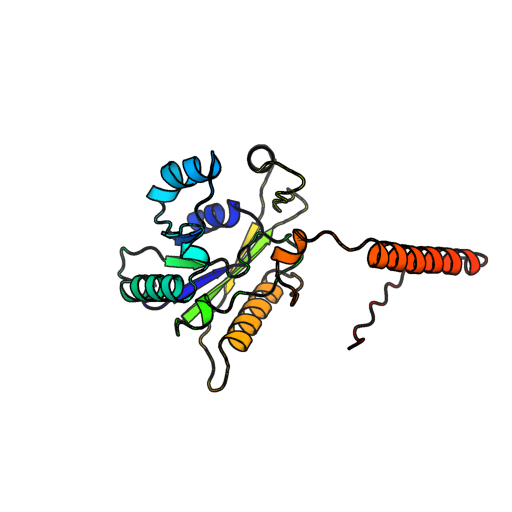2 ? -0.300 -9.107 -9.836 1.00 91.56 182 ILE A CA 1
ATOM 1478 C C . ILE A 1 182 ? 0.061 -10.381 -9.085 1.00 91.56 182 ILE A C 1
ATOM 1480 O O . ILE A 1 182 ? -0.763 -10.983 -8.408 1.00 91.56 182 ILE A O 1
ATOM 1484 N N . GLN A 1 183 ? 1.321 -10.792 -9.181 1.00 90.69 183 GLN A N 1
ATOM 1485 C CA . GLN A 1 183 ? 1.770 -12.026 -8.556 1.00 90.69 183 GLN A CA 1
ATOM 1486 C C . GLN A 1 183 ? 2.138 -11.800 -7.083 1.00 90.69 183 GLN A C 1
ATOM 1488 O O . GLN A 1 183 ? 3.089 -11.081 -6.759 1.00 90.69 183 GLN A O 1
ATOM 1493 N N . GLY A 1 184 ? 1.417 -12.461 -6.180 1.00 89.12 184 GLY A N 1
ATOM 1494 C CA . GLY A 1 184 ? 1.766 -12.516 -4.764 1.00 89.12 184 GLY A CA 1
ATOM 1495 C C . GLY A 1 184 ? 3.060 -13.298 -4.532 1.00 89.12 184 GLY A C 1
ATOM 1496 O O . GLY A 1 184 ? 3.271 -14.364 -5.108 1.00 89.12 184 GLY A O 1
ATOM 1497 N N . VAL A 1 185 ? 3.946 -12.767 -3.689 1.00 89.00 185 VAL A N 1
ATOM 1498 C CA . VAL A 1 185 ? 5.212 -13.416 -3.322 1.00 89.00 185 VAL A CA 1
ATOM 1499 C C . VAL A 1 185 ? 5.461 -13.329 -1.815 1.00 89.00 185 VAL A C 1
ATOM 1501 O O . VAL A 1 185 ? 5.098 -12.349 -1.161 1.00 89.00 185 VAL A O 1
ATOM 1504 N N . ASP A 1 186 ? 6.105 -14.351 -1.250 1.00 84.38 186 ASP A N 1
ATOM 1505 C CA . ASP A 1 186 ? 6.252 -14.500 0.211 1.00 84.38 186 ASP A CA 1
ATOM 1506 C C . ASP A 1 186 ? 7.584 -13.983 0.758 1.00 84.38 186 ASP A C 1
ATOM 1508 O O . ASP A 1 186 ? 7.935 -14.181 1.921 1.00 84.38 186 ASP A O 1
ATOM 1512 N N . TRP A 1 187 ? 8.346 -13.279 -0.074 1.00 80.56 187 TRP A N 1
ATOM 1513 C CA . TRP A 1 187 ? 9.607 -12.687 0.336 1.00 80.56 187 TRP A CA 1
ATOM 1514 C C . TRP A 1 187 ? 9.431 -11.241 0.807 1.00 80.56 187 TRP A C 1
ATOM 1516 O O . TRP A 1 187 ? 8.526 -10.513 0.404 1.00 80.56 187 TRP A O 1
ATOM 1526 N N . ASN A 1 188 ? 10.324 -10.806 1.695 1.00 75.69 188 ASN A N 1
ATOM 1527 C CA . ASN A 1 188 ? 10.280 -9.471 2.280 1.00 75.69 188 ASN A CA 1
ATOM 1528 C C . ASN A 1 188 ? 10.827 -8.420 1.301 1.00 75.69 188 ASN A C 1
ATOM 1530 O O . ASN A 1 188 ? 11.991 -8.506 0.913 1.00 75.69 188 ASN A O 1
ATOM 1534 N N . GLY A 1 189 ? 10.057 -7.368 1.003 1.00 65.50 189 GLY A N 1
ATOM 1535 C CA . GLY A 1 189 ? 10.440 -6.285 0.085 1.00 65.50 189 GLY A CA 1
ATOM 1536 C C . GLY A 1 189 ? 11.832 -5.669 0.312 1.00 65.50 189 GLY A C 1
ATOM 1537 O O . GLY A 1 189 ? 12.469 -5.212 -0.636 1.00 65.50 189 GLY A O 1
ATOM 1538 N N . TYR A 1 190 ? 12.369 -5.715 1.538 1.00 67.88 190 TYR A N 1
ATOM 1539 C CA . TYR A 1 190 ? 13.732 -5.254 1.841 1.00 67.88 190 TYR A CA 1
ATOM 1540 C C . TYR A 1 190 ? 14.856 -6.095 1.208 1.00 67.88 190 TYR A C 1
ATOM 1542 O O . TYR A 1 190 ? 15.987 -5.612 1.118 1.00 67.88 190 TYR A O 1
ATOM 1550 N N . LEU A 1 191 ? 14.584 -7.314 0.726 1.00 68.12 191 LEU A N 1
ATOM 1551 C CA . LEU A 1 191 ? 15.589 -8.144 0.050 1.00 68.12 191 LEU A CA 1
ATOM 1552 C C . LEU A 1 191 ? 16.167 -7.467 -1.202 1.00 68.12 191 LEU A C 1
ATOM 1554 O O . LEU A 1 191 ? 17.319 -7.723 -1.540 1.00 68.12 191 LEU A O 1
ATOM 1558 N N . LYS A 1 192 ? 15.448 -6.524 -1.832 1.00 66.81 192 LYS A N 1
ATOM 1559 C CA . LYS A 1 192 ? 15.958 -5.741 -2.977 1.00 66.81 192 LYS A CA 1
ATOM 1560 C C . LYS A 1 192 ? 17.194 -4.883 -2.654 1.00 66.81 192 LYS A C 1
ATOM 1562 O O . LYS A 1 192 ? 17.911 -4.447 -3.561 1.00 66.81 192 LYS A O 1
ATOM 1567 N N . TYR A 1 193 ? 17.453 -4.616 -1.371 1.00 62.50 193 TYR A N 1
ATOM 1568 C CA . TYR A 1 193 ? 18.646 -3.895 -0.917 1.00 62.50 193 TYR A CA 1
ATOM 1569 C C . TYR A 1 193 ? 19.852 -4.815 -0.701 1.00 62.50 193 TYR A C 1
ATOM 1571 O O . TYR A 1 193 ? 20.978 -4.326 -0.616 1.00 62.50 193 TYR A O 1
ATOM 1579 N N . LEU A 1 194 ? 19.648 -6.133 -0.638 1.00 72.50 194 LEU A N 1
ATOM 1580 C CA . LEU A 1 194 ? 20.737 -7.088 -0.486 1.00 72.50 194 LEU A CA 1
ATOM 1581 C C . LEU A 1 194 ? 21.402 -7.346 -1.841 1.00 72.50 194 LEU A C 1
ATOM 1583 O O . LEU A 1 194 ? 20.746 -7.532 -2.866 1.00 72.50 194 LEU A O 1
ATOM 1587 N N . ARG A 1 195 ? 22.737 -7.361 -1.854 1.00 74.56 195 ARG A N 1
ATOM 1588 C CA . ARG A 1 195 ? 23.500 -7.787 -3.029 1.00 74.56 195 ARG A CA 1
ATOM 1589 C C . ARG A 1 195 ? 23.537 -9.312 -3.052 1.00 74.56 195 ARG A C 1
ATOM 1591 O O . ARG A 1 195 ? 23.995 -9.932 -2.093 1.00 74.56 195 ARG A O 1
ATOM 1598 N N . VAL A 1 196 ? 23.074 -9.910 -4.148 1.00 80.31 196 VAL A N 1
ATOM 1599 C CA . VAL A 1 196 ? 23.151 -11.362 -4.351 1.00 80.31 196 VAL A CA 1
ATOM 1600 C C . VAL A 1 196 ? 24.621 -11.795 -4.325 1.00 80.31 196 VAL A C 1
ATOM 1602 O O . VAL A 1 196 ? 25.474 -11.152 -4.942 1.00 80.31 196 VAL A O 1
ATOM 1605 N N . LYS A 1 197 ? 24.933 -12.871 -3.589 1.00 82.25 197 LYS A N 1
ATOM 1606 C CA . LYS A 1 197 ? 26.308 -13.389 -3.504 1.00 82.25 197 LYS A CA 1
ATOM 1607 C C . LYS A 1 197 ? 26.778 -13.868 -4.890 1.00 82.25 197 LYS A C 1
ATOM 1609 O O . LYS A 1 197 ? 25.990 -14.517 -5.581 1.00 82.25 197 LYS A O 1
ATOM 1614 N N . PRO A 1 198 ? 28.057 -13.657 -5.268 1.00 86.38 198 PRO A N 1
ATOM 1615 C CA . PRO A 1 198 ? 28.577 -14.044 -6.585 1.00 86.38 198 PRO A CA 1
ATOM 1616 C C . PRO A 1 198 ? 28.323 -15.509 -6.956 1.00 86.38 198 PRO A C 1
ATOM 1618 O O . PRO A 1 198 ? 27.987 -15.794 -8.098 1.00 86.38 198 PRO A O 1
ATOM 1621 N N . ARG A 1 199 ? 28.381 -16.423 -5.978 1.00 86.75 199 ARG A N 1
ATOM 1622 C CA . ARG A 1 199 ? 28.116 -17.858 -6.174 1.00 86.75 199 ARG A CA 1
ATOM 1623 C C . ARG A 1 199 ? 26.740 -18.142 -6.789 1.00 86.75 199 ARG A C 1
ATOM 1625 O O . ARG A 1 199 ? 26.637 -18.971 -7.683 1.00 86.75 199 ARG A O 1
ATOM 1632 N N . PHE A 1 200 ? 25.688 -17.460 -6.330 1.00 83.50 200 PHE A N 1
ATOM 1633 C CA . PHE A 1 200 ? 24.335 -17.662 -6.867 1.00 83.50 200 PHE A CA 1
ATOM 1634 C C . PHE A 1 200 ? 24.193 -17.085 -8.277 1.00 83.50 200 PHE A C 1
ATOM 1636 O O . PHE A 1 200 ? 23.514 -17.672 -9.115 1.00 83.50 200 PHE A O 1
ATOM 1643 N N . VAL A 1 201 ? 24.867 -15.963 -8.548 1.00 83.25 201 VAL A N 1
ATOM 1644 C CA . VAL A 1 201 ? 24.913 -15.360 -9.887 1.00 83.25 201 VAL A CA 1
ATOM 1645 C C . VAL A 1 201 ? 25.604 -16.308 -10.867 1.00 83.25 201 VAL A C 1
ATOM 1647 O O . VAL A 1 201 ? 25.034 -16.612 -11.909 1.00 83.25 201 VAL A O 1
ATOM 1650 N N . GLN A 1 202 ? 26.776 -16.835 -10.499 1.00 88.25 202 GLN A N 1
ATOM 1651 C CA . GLN A 1 202 ? 27.534 -17.793 -11.310 1.00 88.25 202 GLN A CA 1
ATOM 1652 C C . GLN A 1 202 ? 26.732 -19.066 -11.583 1.00 88.25 202 GLN A C 1
ATOM 1654 O O . GLN A 1 202 ? 26.666 -19.510 -12.723 1.00 88.25 202 GLN A O 1
ATOM 1659 N N . HIS A 1 203 ? 26.063 -19.615 -10.568 1.00 87.69 203 HIS A N 1
ATOM 1660 C CA . HIS A 1 203 ? 25.229 -20.800 -10.745 1.00 87.69 203 HIS A CA 1
ATOM 1661 C C . HIS A 1 203 ? 24.065 -20.555 -11.722 1.00 87.69 203 HIS A C 1
ATOM 1663 O O . HIS A 1 203 ? 23.847 -21.345 -12.635 1.00 87.69 203 HIS A O 1
ATOM 1669 N N . ARG A 1 204 ? 23.348 -19.425 -11.606 1.00 86.75 204 ARG A N 1
ATOM 1670 C CA . ARG A 1 204 ? 22.280 -19.068 -12.562 1.00 86.75 204 ARG A CA 1
ATOM 1671 C C . ARG A 1 204 ? 22.815 -18.830 -13.975 1.00 86.75 204 ARG A C 1
ATOM 1673 O O . ARG A 1 204 ? 22.146 -19.201 -14.933 1.00 86.75 204 ARG A O 1
ATOM 1680 N N . GLN A 1 205 ? 24.001 -18.236 -14.107 1.00 87.00 205 GLN A N 1
ATOM 1681 C CA . GLN A 1 205 ? 24.674 -18.062 -15.397 1.00 87.00 205 GLN A CA 1
ATOM 1682 C C . GLN A 1 205 ? 25.051 -19.406 -16.029 1.00 87.00 205 GLN A C 1
ATOM 1684 O O . GLN A 1 205 ? 24.869 -19.560 -17.230 1.00 87.00 205 GLN A O 1
ATOM 1689 N N . GLN A 1 206 ? 25.513 -20.379 -15.235 1.00 87.88 206 GLN A N 1
ATOM 1690 C CA . GLN A 1 206 ? 25.803 -21.738 -15.703 1.00 87.88 206 GLN A CA 1
ATOM 1691 C C . GLN A 1 206 ? 24.540 -22.431 -16.220 1.00 87.88 206 GLN A C 1
ATOM 1693 O O . GLN A 1 206 ? 24.524 -22.864 -17.364 1.00 87.88 206 GLN A O 1
ATOM 1698 N N . VAL A 1 207 ? 23.456 -22.438 -15.436 1.00 88.56 207 VAL A N 1
ATOM 1699 C CA . VAL A 1 207 ? 22.168 -23.028 -15.854 1.00 88.56 207 VAL A CA 1
ATOM 1700 C C . VAL A 1 207 ? 21.644 -22.376 -17.139 1.00 88.56 207 VAL A C 1
ATOM 1702 O O . VAL A 1 207 ? 21.174 -23.058 -18.047 1.00 88.56 207 VAL A O 1
ATOM 1705 N N . PHE A 1 208 ? 21.748 -21.048 -17.249 1.00 87.12 208 PHE A N 1
ATOM 1706 C CA . PHE A 1 208 ? 21.344 -20.331 -18.457 1.00 87.12 208 PHE A CA 1
ATOM 1707 C C . PHE A 1 208 ? 22.230 -20.682 -19.663 1.00 87.12 208 PHE A C 1
ATOM 1709 O O . PHE A 1 208 ? 21.708 -20.963 -20.741 1.00 87.12 208 PHE A O 1
ATOM 1716 N N . ALA A 1 209 ? 23.552 -20.736 -19.484 1.00 87.75 209 ALA A N 1
ATOM 1717 C CA . ALA A 1 209 ? 24.484 -21.149 -20.531 1.00 87.75 209 ALA A CA 1
ATOM 1718 C C . ALA A 1 209 ? 24.203 -22.584 -21.006 1.00 87.75 209 ALA A C 1
ATOM 1720 O O . ALA A 1 209 ? 24.144 -22.826 -22.208 1.00 87.75 209 ALA A O 1
ATOM 1721 N N . GLU A 1 210 ? 23.944 -23.513 -20.084 1.00 89.06 210 GLU A N 1
ATOM 1722 C CA . GLU A 1 210 ? 23.544 -24.886 -20.404 1.00 89.06 210 GLU A CA 1
ATOM 1723 C C . GLU A 1 210 ? 22.229 -24.935 -21.191 1.00 89.06 210 GLU A C 1
ATOM 1725 O O . GLU A 1 210 ? 22.129 -25.690 -22.155 1.00 89.06 210 GLU A O 1
ATOM 1730 N N . SER A 1 211 ? 21.239 -24.106 -20.838 1.00 85.00 211 SER A N 1
ATOM 1731 C CA . SER A 1 211 ? 19.970 -24.038 -21.578 1.00 85.00 211 SER A CA 1
ATOM 1732 C C . SER A 1 211 ? 20.147 -23.543 -23.019 1.00 85.00 211 SER A C 1
ATOM 1734 O O . SER A 1 211 ? 19.542 -24.099 -23.933 1.00 85.00 211 SER A O 1
ATOM 1736 N N . ILE A 1 212 ? 21.033 -22.563 -23.242 1.00 85.88 212 ILE A N 1
ATOM 1737 C CA . ILE A 1 212 ? 21.373 -22.073 -24.586 1.00 85.88 212 ILE A CA 1
ATOM 1738 C C . ILE A 1 212 ? 22.098 -23.159 -25.378 1.00 85.88 212 ILE A C 1
ATOM 1740 O O . ILE A 1 212 ? 21.767 -23.397 -26.535 1.00 85.88 212 ILE A O 1
ATOM 1744 N N . LEU A 1 213 ? 23.074 -23.835 -24.766 1.00 84.94 213 LEU A N 1
ATOM 1745 C CA . LEU A 1 213 ? 23.838 -24.891 -25.432 1.00 84.94 213 LEU A CA 1
ATOM 1746 C C . LEU A 1 213 ? 22.952 -26.083 -25.816 1.00 84.94 213 LEU A C 1
ATOM 1748 O O . LEU A 1 213 ? 23.107 -26.605 -26.916 1.00 84.94 213 LEU A O 1
ATOM 1752 N N . ARG A 1 214 ? 21.993 -26.463 -24.959 1.00 76.00 214 ARG A N 1
ATOM 1753 C CA . ARG A 1 214 ? 20.983 -27.492 -25.264 1.00 76.00 214 ARG A CA 1
ATOM 1754 C C . ARG A 1 214 ? 20.047 -27.069 -26.400 1.00 76.00 214 ARG A C 1
ATOM 1756 O O . ARG A 1 214 ? 19.803 -27.859 -27.304 1.00 76.00 214 ARG A O 1
ATOM 1763 N N . GLY A 1 215 ? 19.587 -25.816 -26.401 1.00 66.12 215 GLY A N 1
ATOM 1764 C CA . GLY A 1 215 ? 18.789 -25.265 -27.503 1.00 66.12 215 GLY A CA 1
ATOM 1765 C C . GLY A 1 215 ? 19.551 -25.197 -28.833 1.00 66.12 215 GLY A C 1
ATOM 1766 O O . GLY A 1 215 ? 18.970 -25.424 -29.887 1.00 66.12 215 GLY A O 1
ATOM 1767 N N . SER A 1 216 ? 20.864 -24.949 -28.796 1.00 57.50 216 SER A N 1
ATOM 1768 C CA . SER A 1 216 ? 21.719 -24.953 -29.992 1.00 57.50 216 SER A CA 1
ATOM 1769 C C . SER A 1 216 ? 22.045 -26.356 -30.513 1.00 57.50 216 SER A C 1
ATOM 1771 O O . SER A 1 216 ? 22.363 -26.491 -31.693 1.00 57.50 216 SER A O 1
ATOM 1773 N N . SER A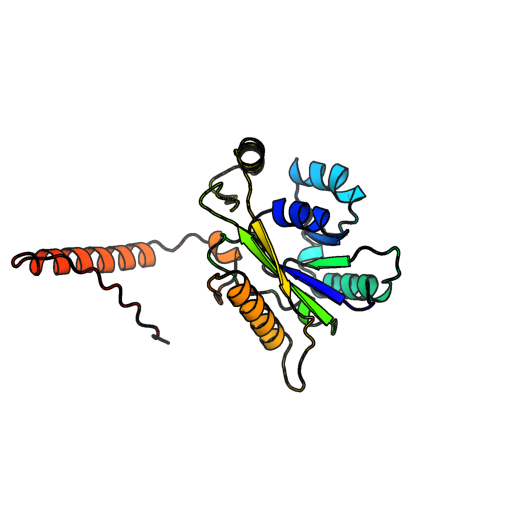 1 217 ? 21.986 -27.401 -29.678 1.00 55.22 217 SER A N 1
ATOM 1774 C CA . SER A 1 217 ? 22.171 -28.787 -30.136 1.00 55.22 217 SER A CA 1
ATOM 1775 C C . SER A 1 217 ? 20.931 -29.387 -30.806 1.00 55.22 217 SER A C 1
ATOM 1777 O O . SER A 1 217 ? 21.103 -30.237 -31.675 1.00 55.22 217 SER A O 1
ATOM 1779 N N . ASP A 1 218 ? 19.726 -28.918 -30.457 1.00 50.41 218 ASP A N 1
ATOM 1780 C CA . ASP A 1 218 ? 18.453 -29.337 -31.078 1.00 50.41 218 ASP A CA 1
ATOM 1781 C C . ASP A 1 218 ? 18.108 -28.558 -32.362 1.00 50.41 218 ASP A C 1
ATOM 1783 O O . ASP A 1 218 ? 17.260 -28.980 -33.139 1.00 50.41 218 ASP A O 1
ATOM 1787 N N . ALA A 1 219 ? 18.794 -27.448 -32.647 1.00 48.03 219 ALA A N 1
ATOM 1788 C CA . ALA A 1 219 ? 18.521 -26.580 -33.797 1.00 48.03 219 ALA A CA 1
ATOM 1789 C C . ALA A 1 219 ? 19.030 -27.120 -35.156 1.00 48.03 219 ALA A C 1
ATOM 1791 O O . ALA A 1 219 ? 19.377 -26.332 -36.037 1.00 48.03 219 ALA A O 1
ATOM 1792 N N . ARG A 1 220 ? 19.118 -28.447 -35.335 1.00 47.38 220 ARG A N 1
ATOM 1793 C CA . ARG A 1 220 ? 19.391 -29.055 -36.652 1.00 47.38 220 ARG A CA 1
ATOM 1794 C C . ARG A 1 220 ? 18.142 -29.470 -37.421 1.00 47.38 220 ARG A C 1
ATOM 1796 O O . ARG A 1 220 ? 18.304 -29.787 -38.590 1.00 47.38 220 ARG A O 1
ATOM 1803 N N . ASP A 1 221 ? 16.954 -29.397 -36.827 1.00 40.66 221 ASP A N 1
ATOM 1804 C CA . ASP A 1 221 ? 15.686 -29.585 -37.533 1.00 40.66 221 ASP A CA 1
ATOM 1805 C C . ASP A 1 221 ? 14.680 -28.496 -37.102 1.00 40.66 221 ASP A C 1
ATOM 1807 O O . ASP A 1 221 ? 14.673 -28.037 -35.961 1.00 40.66 221 ASP A O 1
ATOM 1811 N N . ASP A 1 222 ? 13.905 -28.013 -38.069 1.00 44.00 222 ASP A N 1
ATOM 1812 C CA . ASP A 1 222 ? 13.214 -26.720 -38.092 1.00 44.00 222 ASP A CA 1
ATOM 1813 C C . ASP A 1 222 ? 12.115 -26.467 -37.022 1.00 44.00 222 ASP A C 1
ATOM 1815 O O . ASP A 1 222 ? 11.445 -27.377 -36.540 1.00 44.00 222 ASP A O 1
ATOM 1819 N N . TYR A 1 223 ? 11.844 -25.165 -36.805 1.00 39.94 223 TYR A N 1
ATOM 1820 C CA . TYR A 1 223 ? 10.730 -24.499 -36.085 1.00 39.94 223 TYR A CA 1
ATOM 1821 C C . TYR A 1 223 ? 10.859 -24.259 -34.563 1.00 39.94 223 TYR A C 1
ATOM 1823 O O . TYR A 1 223 ? 10.695 -25.136 -33.721 1.00 39.94 223 TYR A O 1
ATOM 1831 N N . TYR A 1 224 ? 11.026 -22.979 -34.199 1.00 40.75 224 TYR A N 1
ATOM 1832 C CA . TYR A 1 224 ? 11.022 -22.486 -32.818 1.00 40.75 224 TYR A CA 1
ATOM 1833 C C . TYR A 1 224 ? 9.612 -22.514 -32.202 1.00 40.75 224 TYR A C 1
ATOM 1835 O O . TYR A 1 224 ? 8.780 -21.653 -32.495 1.00 40.75 224 TYR A O 1
ATOM 1843 N N . HIS A 1 225 ? 9.361 -23.456 -31.291 1.00 35.47 225 HIS A N 1
ATOM 1844 C CA . HIS A 1 225 ? 8.242 -23.395 -30.350 1.00 35.47 225 HIS A CA 1
ATOM 1845 C C . HIS A 1 225 ? 8.781 -23.041 -28.958 1.00 35.47 225 HIS A C 1
ATOM 1847 O O . HIS A 1 225 ? 9.483 -23.830 -28.328 1.00 35.47 225 HIS A O 1
ATOM 1853 N N . TYR A 1 226 ? 8.485 -21.836 -28.468 1.00 41.22 226 TYR A N 1
ATOM 1854 C CA . TYR A 1 226 ? 8.851 -21.439 -27.109 1.00 41.22 226 TYR A CA 1
ATOM 1855 C C . TYR A 1 226 ? 7.761 -21.892 -26.138 1.00 41.22 226 TYR A C 1
ATOM 1857 O O . TYR A 1 226 ? 6.753 -21.208 -25.974 1.00 41.22 226 TYR A O 1
ATOM 1865 N N . GLN A 1 227 ? 7.974 -23.023 -25.464 1.00 31.22 227 GLN A N 1
ATOM 1866 C CA . GLN A 1 227 ? 7.142 -23.442 -24.338 1.00 31.22 227 GLN A CA 1
ATOM 1867 C C . GLN A 1 227 ? 7.919 -23.227 -23.033 1.00 31.22 227 GLN A C 1
ATOM 1869 O O . GLN A 1 227 ? 8.805 -23.996 -22.667 1.00 31.22 227 GLN A O 1
ATOM 1874 N N . CYS A 1 228 ? 7.620 -22.128 -22.338 1.00 33.69 228 CYS A N 1
ATOM 1875 C CA . CYS A 1 228 ? 8.157 -21.860 -21.007 1.00 33.69 228 CYS A CA 1
ATOM 1876 C C . CYS A 1 228 ? 7.362 -22.682 -19.985 1.00 33.69 228 CYS A C 1
ATOM 1878 O O . CYS A 1 228 ? 6.269 -22.286 -19.585 1.00 33.69 228 CYS A O 1
ATOM 1880 N N . VAL A 1 229 ? 7.891 -23.840 -19.583 1.00 33.78 229 VAL A N 1
ATOM 1881 C CA . VAL A 1 229 ? 7.339 -24.627 -18.474 1.00 33.78 229 VAL A CA 1
ATOM 1882 C C . VAL A 1 229 ? 8.054 -24.206 -17.194 1.00 33.78 229 VAL A C 1
ATOM 1884 O O . VAL A 1 229 ? 9.205 -24.569 -16.953 1.00 33.78 229 VAL A O 1
ATOM 1887 N N . ILE A 1 230 ? 7.376 -23.404 -16.375 1.00 40.72 230 ILE A N 1
ATOM 1888 C CA . ILE A 1 230 ? 7.797 -23.132 -15.001 1.00 40.72 230 ILE A CA 1
ATOM 1889 C C . ILE A 1 230 ? 7.225 -24.262 -14.149 1.00 40.72 230 ILE A C 1
ATOM 1891 O O . ILE A 1 230 ? 6.025 -24.292 -13.891 1.00 40.72 230 ILE A O 1
ATOM 1895 N N . HIS A 1 231 ? 8.072 -25.200 -13.732 1.00 32.06 231 HIS A N 1
ATOM 1896 C CA . HIS A 1 231 ? 7.694 -26.153 -12.694 1.00 32.06 231 HIS A CA 1
ATOM 1897 C C . HIS A 1 231 ? 7.675 -25.435 -11.337 1.00 32.06 231 HIS A C 1
ATOM 1899 O O . HIS A 1 231 ? 8.697 -24.850 -10.959 1.00 32.06 231 HIS A O 1
ATOM 1905 N N . PRO A 1 232 ? 6.551 -25.456 -10.601 1.00 46.88 232 PRO A N 1
ATOM 1906 C CA . PRO A 1 232 ? 6.593 -25.234 -9.172 1.00 46.88 232 PRO A CA 1
ATOM 1907 C C . PRO A 1 232 ? 7.195 -26.483 -8.513 1.00 46.88 232 PRO A C 1
ATOM 1909 O O . PRO A 1 232 ? 7.106 -27.583 -9.052 1.00 46.88 232 PRO A O 1
ATOM 1912 N N . ASP A 1 233 ? 7.794 -26.271 -7.348 1.00 40.94 233 ASP A N 1
ATOM 1913 C CA . ASP A 1 233 ? 8.299 -27.277 -6.409 1.00 40.94 233 ASP A CA 1
ATOM 1914 C C . ASP A 1 233 ? 9.766 -27.678 -6.581 1.00 40.94 233 ASP A C 1
ATOM 1916 O O . ASP A 1 233 ? 10.105 -28.581 -7.338 1.00 40.94 233 ASP A O 1
ATOM 1920 N N . GLN A 1 234 ? 10.620 -27.065 -5.751 1.00 35.81 234 GLN A N 1
ATOM 1921 C CA . GLN A 1 234 ? 11.485 -27.816 -4.835 1.00 35.81 234 GLN A CA 1
ATOM 1922 C C . GLN A 1 234 ? 11.590 -27.057 -3.498 1.00 35.81 234 GLN A C 1
ATOM 1924 O O . GLN A 1 234 ? 12.179 -25.979 -3.441 1.00 35.81 234 GLN A O 1
ATOM 1929 N N . THR A 1 235 ? 10.913 -27.638 -2.498 1.00 36.25 235 THR A N 1
ATOM 1930 C CA . THR A 1 235 ? 11.106 -27.612 -1.027 1.00 36.25 235 THR A CA 1
ATOM 1931 C C . THR A 1 235 ? 12.120 -26.648 -0.421 1.00 36.25 235 THR A C 1
ATOM 1933 O O . THR A 1 235 ? 13.319 -26.760 -0.766 1.00 36.25 235 THR A O 1
#

Radius of gyration: 21.04 Å; Cα contacts (8 Å, |Δi|>4): 322; chains: 1; bounding box: 49×51×58 Å

pLDDT: mean 77.5, std 15.39, range [31.22, 97.0]

Nearest PDB structures (foldseek):
  5yvr-assembly1_A-2  TM=3.763E-01  e=5.742E-01  candidate division MSBL1 archaeon SCGC-AAA259E19
  5yvm-assembly1_A  TM=4.404E-01  e=1.015E+00  candidate division MSBL1 archaeon SCGC-AAA259E19
  1ls1-assembly1_A  TM=3.360E-01  e=8.945E-01  Thermus aquaticus
  6byf-assembly6_F  TM=4.612E-01  e=2.797E+00  Saccharomyces cerevisiae S288C

Solvent-accessible surface area (backbone atoms only — not comparable to full-atom values): 13804 Å² total; per-residue (Å²): 132,96,62,61,42,45,37,34,37,33,72,44,32,32,86,58,53,60,60,59,49,48,75,78,45,67,42,17,39,63,45,71,58,51,79,64,71,64,25,49,48,43,63,71,58,39,52,81,52,53,47,50,70,35,50,70,74,52,66,70,39,60,68,61,52,43,52,51,50,52,58,51,28,72,60,47,52,96,85,51,58,46,41,36,40,49,45,45,79,52,60,35,53,84,54,46,43,49,37,57,52,48,68,78,48,68,69,82,47,37,34,32,40,30,18,65,28,67,42,65,88,61,42,76,68,51,62,51,80,89,83,41,56,70,67,57,51,52,49,52,60,75,70,39,93,45,84,53,67,51,76,46,81,48,77,72,41,67,80,53,94,93,56,51,38,61,57,44,41,49,52,54,48,50,55,32,20,65,72,35,74,29,47,72,42,87,53,60,60,70,56,81,77,56,79,80,58,66,68,62,54,51,50,54,50,50,55,51,51,52,51,51,54,54,56,63,68,59,66,84,61,87,82,94,76,90,77,87,79,81,79,82,86,82,134

Mean predicted aligned error: 11.48 Å

Organism: NCBI:txid1518452

Secondary structure (DSSP, 8-state):
---TTEEEEE--S-THHHHHHHTTS-EEEEEEPPSSHHHHHHHHTGGGGT-EEEPTTGGG-HHHHHHHHHHHHTT--SSSPEEEE-TTSS---TTEEPPPPGGGTTT-PEEEEEEEEE-TTT------TTTS-HHHHHHHHHHSS---EEEEEPPPB-PPTT--HHHHHHHHHHHHHHHHT-EE--S-GGGGGSPPPHHHHHHHHHHHHHHHHHHHHHTTSS-------------

InterPro domains:
  IPR002123 Phospholipid/glycerol acyltransferase [PF01553] (5-117)
  IPR002123 Phospholipid/glycerol acyltransferase [SM00563] (6-119)
  IPR045252 Lysophosphatidylcholine acyltransferase LPCAT1-like [cd07991] (4-193)